Protein AF-A0A3M6CJM7-F1 (afdb_monomer)

Nearest PDB structures (foldseek):
  3u43-assembly2_B  TM=9.608E-01  e=1.172E-15  Escherichia coli
  3zfk-assembly2_B  TM=9.553E-01  e=2.277E-15  Escherichia coli BL21(DE3)
  2vln-assembly1_B  TM=9.651E-01  e=2.899E-15  Escherichia coli
  3fbd-assembly2_D  TM=9.676E-01  e=4.424E-15  Escherichia coli
  1fsj-assembly1_B  TM=9.576E-01  e=7.618E-15  Escherichia coli

Mean predicted aligned error: 10.93 Å

Structure (mmCIF, N/CA/C/O backbone):
data_AF-A0A3M6CJM7-F1
#
_entry.id   AF-A0A3M6CJM7-F1
#
loop_
_atom_site.group_PDB
_atom_site.id
_atom_site.type_symbol
_atom_site.label_atom_id
_atom_site.label_alt_id
_atom_site.label_comp_id
_atom_site.label_asym_id
_atom_site.label_entity_id
_atom_site.label_seq_id
_atom_site.pdbx_PDB_ins_code
_atom_site.Cartn_x
_atom_site.Cartn_y
_atom_site.Cartn_z
_atom_site.occupancy
_atom_site.B_iso_or_equiv
_atom_site.auth_seq_id
_atom_site.auth_comp_id
_atom_site.auth_asym_id
_atom_site.auth_atom_id
_atom_site.pdbx_PDB_model_num
ATOM 1 N N . MET A 1 1 ? 8.124 -0.402 -28.053 1.00 60.22 1 MET A N 1
ATOM 2 C CA . MET A 1 1 ? 7.160 -1.520 -28.210 1.00 60.22 1 MET A CA 1
ATOM 3 C C . MET A 1 1 ? 6.513 -1.792 -26.858 1.00 60.22 1 MET A C 1
ATOM 5 O O . MET A 1 1 ? 7.233 -1.834 -25.867 1.00 60.22 1 MET A O 1
ATOM 9 N N . LYS A 1 2 ? 5.182 -1.922 -26.791 1.00 80.62 2 LYS A N 1
ATOM 10 C CA . LYS A 1 2 ? 4.474 -2.370 -25.581 1.00 80.62 2 LYS A CA 1
ATOM 11 C C . LYS A 1 2 ? 3.756 -3.670 -25.921 1.00 80.62 2 LYS A C 1
ATOM 13 O O . LYS A 1 2 ? 2.975 -3.694 -26.864 1.00 80.62 2 LYS A O 1
ATOM 18 N N . GLY A 1 3 ? 4.058 -4.735 -25.192 1.00 89.56 3 GLY A N 1
ATOM 19 C CA . GLY A 1 3 ? 3.438 -6.041 -25.392 1.00 89.56 3 GLY A CA 1
ATOM 20 C C . GLY A 1 3 ? 3.456 -6.878 -24.121 1.00 89.56 3 GLY A C 1
ATOM 21 O O . GLY A 1 3 ? 3.890 -6.411 -23.063 1.00 89.56 3 GLY A O 1
ATOM 22 N N . THR A 1 4 ? 2.987 -8.114 -24.246 1.00 91.25 4 THR A N 1
ATOM 23 C CA . THR A 1 4 ? 3.126 -9.161 -23.229 1.00 91.25 4 THR A CA 1
ATOM 24 C C . THR A 1 4 ? 3.645 -10.430 -23.896 1.00 91.25 4 THR A C 1
ATOM 26 O O . THR A 1 4 ? 3.422 -10.620 -25.092 1.00 91.25 4 THR A O 1
ATOM 29 N N . LEU A 1 5 ? 4.371 -11.253 -23.144 1.00 91.81 5 LEU A N 1
ATOM 30 C CA . LEU A 1 5 ? 4.871 -12.553 -23.576 1.00 91.81 5 LEU A CA 1
ATOM 31 C C . LEU A 1 5 ? 4.478 -13.599 -22.536 1.00 91.81 5 LEU A C 1
ATOM 33 O O . LEU A 1 5 ? 4.706 -13.383 -21.346 1.00 91.81 5 LEU A O 1
ATOM 37 N N . ASP A 1 6 ? 3.914 -14.715 -22.987 1.00 91.88 6 ASP A N 1
ATOM 38 C CA . ASP A 1 6 ? 3.688 -15.873 -22.129 1.00 91.88 6 ASP A CA 1
ATOM 39 C C . ASP A 1 6 ? 5.018 -16.575 -21.844 1.00 91.88 6 ASP A C 1
ATOM 41 O O . ASP A 1 6 ? 5.751 -16.956 -22.762 1.00 91.88 6 ASP A O 1
ATOM 45 N N . VAL A 1 7 ? 5.335 -16.735 -20.563 1.00 90.88 7 VAL A N 1
ATOM 46 C CA . VAL A 1 7 ? 6.544 -17.411 -20.089 1.00 90.88 7 VAL A CA 1
ATOM 47 C C . VAL A 1 7 ? 6.164 -18.574 -19.176 1.00 90.88 7 VAL A C 1
ATOM 49 O O . VAL A 1 7 ? 5.183 -18.474 -18.446 1.00 90.88 7 VAL A O 1
ATOM 52 N N . PRO A 1 8 ? 6.932 -19.677 -19.177 1.00 89.75 8 PRO A N 1
ATOM 53 C CA . PRO A 1 8 ? 6.626 -20.845 -18.349 1.00 89.75 8 PRO A CA 1
ATOM 54 C C . PRO A 1 8 ? 7.034 -20.672 -16.878 1.00 89.75 8 PRO A C 1
ATOM 56 O O . PRO A 1 8 ? 6.674 -21.492 -16.038 1.00 89.75 8 PRO A O 1
ATOM 59 N N . HIS A 1 9 ? 7.853 -19.663 -16.572 1.00 88.75 9 HIS A N 1
ATOM 60 C CA . HIS A 1 9 ? 8.373 -19.393 -15.235 1.00 88.75 9 HIS A CA 1
ATOM 61 C C . HIS A 1 9 ? 8.577 -17.890 -15.039 1.00 88.75 9 HIS A C 1
ATOM 63 O O . HIS A 1 9 ? 8.906 -17.183 -15.995 1.00 88.75 9 HIS A O 1
ATOM 69 N N . ARG A 1 10 ? 8.414 -17.420 -13.800 1.00 89.06 10 ARG A N 1
ATOM 70 C CA . ARG A 1 10 ? 8.598 -16.016 -13.413 1.00 89.06 10 ARG A CA 1
ATOM 71 C C . ARG A 1 10 ? 9.378 -15.896 -12.110 1.00 89.06 10 ARG A C 1
ATOM 73 O O . ARG A 1 10 ? 9.376 -16.815 -11.287 1.00 89.06 10 ARG A O 1
ATOM 80 N N . LEU A 1 11 ? 10.044 -14.756 -11.925 1.00 85.81 11 LEU A N 1
ATOM 81 C CA . LEU A 1 11 ? 10.587 -14.391 -10.619 1.00 85.81 11 LEU A CA 1
ATOM 82 C C . LEU A 1 11 ? 9.458 -13.867 -9.732 1.00 85.81 11 LEU A C 1
ATOM 84 O O . LEU A 1 11 ? 8.699 -12.989 -10.136 1.00 85.81 11 LEU A O 1
ATOM 88 N N . THR A 1 12 ? 9.397 -14.356 -8.501 1.00 78.81 12 THR A N 1
ATOM 89 C CA . THR A 1 12 ? 8.463 -13.879 -7.478 1.00 78.81 12 THR A CA 1
ATOM 90 C C . THR A 1 12 ? 9.223 -13.454 -6.231 1.00 78.81 12 THR A C 1
ATOM 92 O O . THR A 1 12 ? 10.187 -14.110 -5.825 1.00 78.81 12 THR A O 1
ATOM 95 N N . SER A 1 13 ? 8.775 -12.372 -5.605 1.00 72.94 13 SER A N 1
ATOM 96 C CA . SER A 1 13 ? 9.269 -11.924 -4.303 1.00 72.94 13 SER A CA 1
ATOM 97 C C . SER A 1 13 ? 8.733 -12.831 -3.198 1.00 72.94 13 SER A C 1
ATOM 99 O O . SER A 1 13 ? 7.572 -13.228 -3.240 1.00 72.94 13 SER A O 1
ATOM 101 N N . ASP A 1 14 ? 9.554 -13.117 -2.195 1.00 65.38 14 ASP A N 1
ATOM 102 C CA . ASP A 1 14 ? 9.125 -13.747 -0.950 1.00 65.38 14 ASP A CA 1
ATOM 103 C C . ASP A 1 14 ? 9.715 -12.969 0.231 1.00 65.38 14 ASP A C 1
ATOM 105 O O . ASP A 1 14 ? 10.884 -12.576 0.212 1.00 65.38 14 ASP A O 1
ATOM 109 N N . GLU A 1 15 ? 8.891 -12.702 1.239 1.0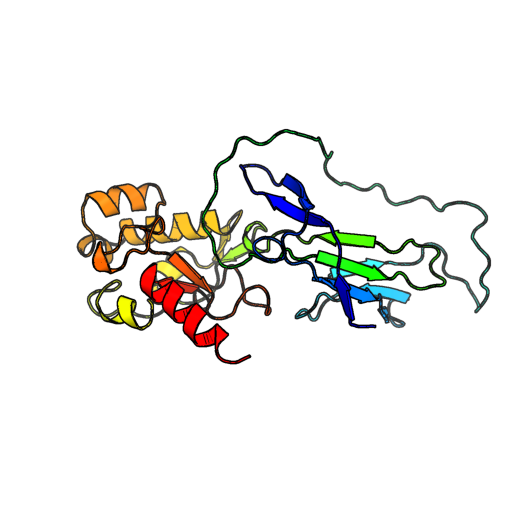0 54.97 15 GLU A N 1
ATOM 110 C CA . GLU A 1 15 ? 9.234 -11.857 2.385 1.00 54.97 15 GLU A CA 1
ATOM 111 C C . GLU A 1 15 ? 9.148 -12.641 3.694 1.00 54.97 15 GLU A C 1
ATOM 113 O O . GLU A 1 15 ? 8.560 -12.207 4.682 1.00 54.97 15 GLU A O 1
ATOM 118 N N . ALA A 1 16 ? 9.790 -13.806 3.726 1.00 44.75 16 ALA A N 1
ATOM 119 C CA . ALA A 1 16 ? 10.075 -14.526 4.961 1.00 44.75 16 ALA A CA 1
ATOM 120 C C . ALA A 1 16 ? 11.254 -13.862 5.706 1.00 44.75 16 ALA A C 1
ATOM 122 O O . ALA A 1 16 ? 12.387 -14.343 5.676 1.00 44.75 16 ALA A O 1
ATOM 123 N N . GLY A 1 17 ? 11.019 -12.693 6.318 1.00 42.53 17 GLY A N 1
ATOM 124 C CA . GLY A 1 17 ? 11.964 -11.990 7.211 1.00 42.53 17 GLY A CA 1
ATOM 125 C C . GLY A 1 17 ? 13.236 -11.408 6.562 1.00 42.53 17 GLY A C 1
ATOM 126 O O . GLY A 1 17 ? 13.871 -10.525 7.135 1.00 42.53 17 GLY A O 1
ATOM 127 N N . THR A 1 18 ? 13.578 -11.842 5.349 1.00 52.81 18 THR A N 1
ATOM 128 C CA . THR A 1 18 ? 14.636 -11.328 4.468 1.00 52.81 18 THR A CA 1
ATOM 129 C C . THR A 1 18 ? 14.083 -11.255 3.044 1.00 52.81 18 THR A C 1
ATOM 131 O O . THR A 1 18 ? 13.277 -12.097 2.658 1.00 52.81 18 THR A O 1
ATOM 134 N N . SER A 1 19 ? 14.459 -10.233 2.263 1.00 60.81 19 SER A N 1
ATOM 135 C CA . SER A 1 19 ? 14.012 -10.117 0.867 1.00 60.81 19 SER A CA 1
ATOM 136 C C . SER A 1 19 ? 14.576 -11.276 0.045 1.00 60.81 19 SER A C 1
ATOM 138 O O . SER A 1 19 ? 15.758 -11.266 -0.300 1.00 60.81 19 SER A O 1
ATOM 140 N N . ALA A 1 20 ? 13.737 -12.258 -0.274 1.00 65.25 20 ALA A N 1
ATOM 141 C CA . ALA A 1 20 ? 14.079 -13.384 -1.126 1.00 65.25 20 ALA A CA 1
ATOM 142 C C . ALA A 1 20 ? 13.397 -13.251 -2.489 1.00 65.25 20 ALA A C 1
ATOM 144 O O . ALA A 1 20 ? 12.359 -12.608 -2.651 1.00 65.25 20 ALA A O 1
ATOM 145 N N . THR A 1 21 ? 13.987 -13.877 -3.499 1.00 72.69 21 THR A N 1
ATOM 146 C CA . THR A 1 21 ? 13.377 -14.004 -4.821 1.00 72.69 21 THR A CA 1
ATOM 147 C C . THR A 1 21 ? 13.481 -15.451 -5.258 1.00 72.69 21 THR A C 1
ATOM 149 O O . THR A 1 21 ? 14.508 -16.096 -5.049 1.00 72.69 21 THR A O 1
ATOM 152 N N . ARG A 1 22 ? 12.406 -15.974 -5.843 1.00 74.94 22 ARG A N 1
ATOM 153 C CA . ARG A 1 22 ? 12.316 -17.363 -6.291 1.00 74.94 22 ARG A CA 1
ATOM 154 C C . ARG A 1 22 ? 11.966 -17.408 -7.768 1.00 74.94 22 ARG A C 1
ATOM 156 O O . ARG A 1 22 ? 11.212 -16.571 -8.246 1.00 74.94 22 ARG A O 1
ATOM 163 N N . TRP A 1 23 ? 12.497 -18.402 -8.469 1.00 81.75 23 TRP A N 1
ATOM 164 C CA . TRP A 1 23 ? 12.074 -18.745 -9.822 1.00 81.75 23 TRP A CA 1
ATOM 165 C C . TRP A 1 23 ? 10.988 -19.814 -9.731 1.00 81.75 23 TRP A C 1
ATOM 167 O O . TRP A 1 23 ? 11.248 -20.910 -9.232 1.00 81.75 23 TRP A O 1
ATOM 177 N N . VAL A 1 24 ? 9.768 -19.483 -10.146 1.00 82.88 24 VAL A N 1
ATOM 178 C CA . VAL A 1 24 ? 8.581 -20.325 -9.939 1.00 82.88 24 VAL A CA 1
ATOM 179 C C . VAL A 1 24 ? 7.906 -20.593 -11.278 1.00 82.88 24 VAL A C 1
ATOM 181 O O . VAL A 1 24 ? 7.843 -19.707 -12.130 1.00 82.88 24 VAL A O 1
ATOM 184 N N . ALA A 1 25 ? 7.414 -21.817 -11.476 1.00 82.75 25 ALA A N 1
ATOM 185 C CA . ALA A 1 25 ? 6.609 -22.160 -12.642 1.00 82.75 25 ALA A CA 1
ATOM 186 C C . ALA A 1 25 ? 5.291 -21.373 -12.630 1.00 82.75 25 ALA A C 1
ATOM 188 O O . ALA A 1 25 ? 4.641 -21.253 -11.592 1.00 82.75 25 ALA A O 1
ATOM 189 N N . THR A 1 26 ? 4.893 -20.852 -13.784 1.00 83.50 26 THR A N 1
ATOM 190 C CA . THR A 1 26 ? 3.602 -20.178 -13.932 1.00 83.50 26 THR A CA 1
ATOM 191 C C . THR A 1 26 ? 2.489 -21.218 -13.957 1.00 83.50 26 THR A C 1
ATOM 193 O O . THR A 1 26 ? 2.553 -22.161 -14.748 1.00 83.50 26 THR A O 1
ATOM 196 N N . ASP A 1 27 ? 1.462 -21.043 -13.132 1.00 77.69 27 ASP A N 1
ATOM 197 C CA . ASP A 1 27 ? 0.280 -21.914 -13.096 1.00 77.69 27 ASP A CA 1
ATOM 198 C C . ASP A 1 27 ? -0.961 -21.249 -13.717 1.00 77.69 27 ASP A C 1
ATOM 200 O O . ASP A 1 27 ? -2.000 -21.889 -13.858 1.00 77.69 27 ASP A O 1
ATOM 204 N N . GLY A 1 28 ? -0.852 -19.970 -14.099 1.00 73.31 28 GLY A N 1
ATOM 205 C CA . GLY A 1 28 ? -1.949 -19.183 -14.659 1.00 73.31 28 GLY A CA 1
ATOM 206 C C . GLY A 1 28 ? -3.036 -18.821 -13.644 1.00 73.31 28 GLY A C 1
ATOM 207 O O . GLY A 1 28 ? -4.031 -18.217 -14.035 1.00 73.31 28 GLY A O 1
ATOM 208 N N . VAL A 1 29 ? -2.853 -19.179 -12.368 1.00 68.06 29 VAL A N 1
ATOM 209 C CA . VAL A 1 29 ? -3.826 -18.964 -11.290 1.00 68.06 29 VAL A CA 1
ATOM 210 C C . VAL A 1 29 ? -3.208 -18.133 -10.170 1.00 68.06 29 VAL A C 1
ATOM 212 O O . VAL A 1 29 ? -3.708 -17.057 -9.875 1.00 68.06 29 VAL A O 1
ATOM 215 N N . LYS A 1 30 ? -2.122 -18.608 -9.554 1.00 68.31 30 LYS A N 1
ATOM 216 C CA . LYS A 1 30 ? -1.377 -17.885 -8.512 1.00 68.31 30 LYS A CA 1
ATOM 217 C C . LYS A 1 30 ? -0.237 -17.061 -9.084 1.00 68.31 30 LYS A C 1
ATOM 219 O O . LYS A 1 30 ? 0.109 -16.036 -8.521 1.00 68.31 30 LYS A O 1
ATOM 224 N N . VAL A 1 31 ? 0.379 -17.538 -10.162 1.00 76.31 31 VAL A N 1
ATOM 225 C CA . VAL A 1 31 ? 1.426 -16.821 -10.889 1.00 76.31 31 VAL A CA 1
ATOM 226 C C . VAL A 1 31 ? 1.008 -16.778 -12.350 1.00 76.31 31 VAL A C 1
ATOM 228 O O . VAL A 1 31 ? 1.021 -17.799 -13.047 1.00 76.31 31 VAL A O 1
ATOM 231 N N . GLY A 1 32 ? 0.620 -15.587 -12.811 1.00 82.31 32 GLY A N 1
ATOM 232 C CA . GLY A 1 32 ? 0.179 -15.371 -14.187 1.00 82.31 32 GLY A CA 1
ATOM 233 C C . GLY A 1 32 ? 1.252 -15.760 -15.208 1.00 82.31 32 GLY A C 1
ATOM 234 O O . GLY A 1 32 ? 2.446 -15.723 -14.915 1.00 82.31 32 GLY A O 1
ATOM 235 N N . THR A 1 33 ? 0.850 -16.108 -16.428 1.00 87.69 33 THR A N 1
ATOM 236 C CA . THR A 1 33 ? 1.792 -16.489 -17.499 1.00 87.69 33 THR A CA 1
ATOM 237 C C . THR A 1 33 ? 2.390 -15.288 -18.229 1.00 87.69 33 THR A C 1
ATOM 239 O O . THR A 1 33 ? 3.454 -15.399 -18.831 1.00 87.69 33 THR A O 1
ATOM 242 N N . LYS A 1 34 ? 1.723 -14.131 -18.185 1.00 89.25 34 LYS A N 1
ATOM 243 C CA . LYS A 1 34 ? 2.047 -12.971 -19.020 1.00 89.25 34 LYS A CA 1
ATOM 244 C C . LYS A 1 34 ? 3.035 -12.035 -18.340 1.00 89.25 34 LYS A C 1
ATOM 246 O O . LYS A 1 34 ? 2.719 -11.429 -17.325 1.00 89.25 34 LYS A O 1
ATOM 251 N N . VAL A 1 35 ? 4.181 -11.820 -18.980 1.00 90.62 35 VAL A N 1
ATOM 252 C CA . VAL A 1 35 ? 5.169 -10.810 -18.571 1.00 90.62 35 VAL A CA 1
ATOM 253 C C . VAL A 1 35 ? 5.142 -9.634 -19.532 1.00 90.62 35 VAL A C 1
ATOM 255 O O . VAL A 1 35 ? 5.072 -9.801 -20.752 1.00 90.62 35 VAL A O 1
ATOM 258 N N . ARG A 1 36 ? 5.210 -8.413 -18.997 1.00 92.56 36 ARG A N 1
ATOM 259 C CA . ARG A 1 36 ? 5.206 -7.183 -19.798 1.00 92.56 36 ARG A CA 1
ATOM 260 C C . ARG A 1 36 ? 6.522 -7.037 -20.555 1.00 92.56 36 ARG A C 1
ATOM 262 O O . ARG A 1 36 ? 7.592 -7.021 -19.962 1.00 92.56 36 ARG A O 1
ATOM 269 N N . VAL A 1 37 ? 6.440 -6.854 -21.870 1.00 92.31 37 VAL A N 1
ATOM 270 C CA . VAL A 1 37 ? 7.602 -6.568 -22.722 1.00 92.31 37 VAL A CA 1
ATOM 271 C C . VAL A 1 37 ? 7.663 -5.070 -22.992 1.00 92.31 37 VAL A C 1
ATOM 273 O O . VAL A 1 37 ? 6.690 -4.479 -23.483 1.00 92.31 37 VAL A O 1
ATOM 276 N N . ARG A 1 38 ? 8.785 -4.436 -22.651 1.00 92.12 38 ARG A N 1
ATOM 277 C CA . ARG A 1 38 ? 9.018 -2.995 -22.830 1.00 92.12 38 ARG A CA 1
ATOM 278 C C . ARG A 1 38 ? 10.382 -2.754 -23.467 1.00 92.12 38 ARG A C 1
ATOM 280 O O . ARG A 1 38 ? 11.249 -3.616 -23.444 1.00 92.12 38 ARG A O 1
ATOM 287 N N . THR A 1 39 ? 10.558 -1.584 -24.063 1.00 89.25 39 THR A N 1
ATOM 288 C CA . THR A 1 39 ? 11.812 -1.149 -24.695 1.00 89.25 39 THR A CA 1
ATOM 289 C C . THR A 1 39 ? 12.336 0.082 -23.976 1.00 89.25 39 THR A C 1
ATOM 291 O O . THR A 1 39 ? 11.536 0.921 -23.555 1.00 89.25 39 THR A O 1
ATOM 294 N N . PHE A 1 40 ? 13.654 0.239 -23.914 1.00 86.00 40 PHE A N 1
ATOM 295 C CA . PHE A 1 40 ? 14.240 1.532 -23.573 1.00 86.00 40 PHE A CA 1
ATOM 296 C C . PHE A 1 40 ? 13.857 2.605 -24.604 1.00 86.00 40 PHE A C 1
ATOM 298 O O . PHE A 1 40 ? 13.685 2.310 -25.789 1.00 86.00 40 PHE A O 1
ATOM 305 N N . THR A 1 41 ? 13.742 3.851 -24.150 1.00 85.38 41 THR A N 1
ATOM 306 C CA . THR A 1 41 ? 13.520 5.030 -24.997 1.00 85.38 41 THR A CA 1
ATOM 307 C C . THR A 1 41 ? 14.749 5.923 -24.936 1.00 85.38 41 THR A C 1
ATOM 309 O O . THR A 1 41 ? 15.262 6.188 -23.854 1.00 85.38 41 THR A O 1
ATOM 312 N N . TYR A 1 42 ? 15.244 6.374 -26.086 1.00 83.44 42 TYR A N 1
ATOM 313 C CA . TYR A 1 42 ? 16.396 7.269 -26.125 1.00 83.44 42 TYR A CA 1
ATOM 314 C C . TYR A 1 42 ? 15.998 8.693 -25.714 1.00 83.44 42 TYR A C 1
ATOM 316 O O . TYR A 1 42 ? 15.082 9.281 -26.290 1.00 83.44 42 TYR A O 1
ATOM 324 N N . ASN A 1 43 ? 16.710 9.247 -24.737 1.00 82.75 43 ASN A N 1
ATOM 325 C CA . ASN A 1 43 ? 16.620 10.631 -24.304 1.00 82.75 43 ASN A CA 1
ATOM 326 C C . ASN A 1 43 ? 17.814 11.418 -24.867 1.00 82.75 43 ASN A C 1
ATOM 328 O O . ASN A 1 43 ? 18.936 11.345 -24.362 1.00 82.75 43 ASN A O 1
ATOM 332 N N . ALA A 1 44 ? 17.551 12.208 -25.910 1.00 80.50 44 ALA A N 1
ATOM 333 C CA . ALA A 1 44 ? 18.567 13.002 -26.598 1.00 80.50 44 ALA A CA 1
ATOM 334 C C . ALA A 1 44 ? 19.125 14.164 -25.755 1.00 80.50 44 ALA A C 1
ATOM 336 O O . ALA A 1 44 ? 20.243 14.608 -26.002 1.00 80.50 44 ALA A O 1
ATOM 337 N N . GLN A 1 45 ? 18.384 14.657 -24.754 1.00 83.00 45 GLN A N 1
ATOM 338 C CA . GLN A 1 45 ? 18.867 15.738 -23.883 1.00 83.00 45 GLN A CA 1
ATOM 339 C C . GLN A 1 45 ? 19.994 15.243 -22.973 1.00 83.00 45 GLN A C 1
ATOM 341 O O . GLN A 1 45 ? 20.987 15.936 -22.765 1.00 83.00 45 GLN A O 1
ATOM 346 N N . ASN A 1 46 ? 19.851 14.011 -22.482 1.00 80.50 46 ASN A N 1
ATOM 347 C CA . ASN A 1 46 ? 20.779 13.400 -21.535 1.00 80.50 46 ASN A CA 1
ATOM 348 C C . ASN A 1 46 ? 21.762 12.423 -22.198 1.00 80.50 46 ASN A C 1
ATOM 350 O O . ASN A 1 46 ? 22.690 11.950 -21.542 1.00 80.50 46 ASN A O 1
ATOM 354 N N . ASN A 1 47 ? 21.586 12.133 -23.493 1.00 77.75 47 ASN A N 1
ATOM 355 C CA . ASN A 1 47 ? 22.292 11.071 -24.214 1.00 77.75 47 ASN A CA 1
ATOM 356 C C . ASN A 1 47 ? 22.215 9.717 -23.486 1.00 77.75 47 ASN A C 1
ATOM 358 O O . ASN A 1 47 ? 23.204 8.989 -23.388 1.00 77.75 47 ASN A O 1
ATOM 362 N N . SER A 1 48 ? 21.036 9.399 -22.956 1.00 82.06 48 SER A N 1
ATOM 363 C CA . SER A 1 48 ? 20.759 8.192 -22.178 1.00 82.06 48 SER A CA 1
ATOM 364 C C . SER A 1 48 ? 19.625 7.393 -22.807 1.00 82.06 48 SER A C 1
ATOM 366 O O . SER A 1 48 ? 18.840 7.894 -23.608 1.00 82.06 48 SER A O 1
ATOM 368 N N . TYR A 1 49 ? 19.529 6.128 -22.431 1.00 83.94 49 TYR A N 1
ATOM 369 C CA . TYR A 1 49 ? 18.368 5.296 -22.685 1.00 83.94 49 TYR A CA 1
ATOM 370 C C . TYR A 1 49 ? 17.622 5.095 -21.377 1.00 83.94 49 TYR A C 1
ATOM 372 O O . TYR A 1 49 ? 18.200 4.698 -20.368 1.00 83.94 49 TYR A O 1
ATOM 380 N N . GLU A 1 50 ? 16.329 5.367 -21.396 1.00 87.62 50 GLU A N 1
ATOM 381 C CA . GLU A 1 50 ? 15.495 5.420 -20.207 1.00 87.62 50 GLU A CA 1
ATOM 382 C C . GLU A 1 50 ? 14.365 4.403 -20.326 1.00 87.62 50 GLU A C 1
ATOM 384 O O . GLU A 1 50 ? 13.692 4.292 -21.356 1.00 87.62 50 GLU A O 1
ATOM 389 N N . PHE A 1 51 ? 14.161 3.637 -19.262 1.00 89.69 51 PHE A N 1
ATOM 390 C CA . PHE A 1 51 ? 12.966 2.833 -19.083 1.00 89.69 51 PHE A CA 1
ATOM 391 C C . PHE A 1 51 ? 12.118 3.472 -17.990 1.00 89.69 51 PHE A C 1
ATOM 393 O O . PHE A 1 51 ? 12.534 3.564 -16.835 1.00 89.69 51 PHE A O 1
ATOM 400 N N . ILE A 1 52 ? 10.922 3.908 -18.375 1.00 87.88 52 ILE A N 1
ATOM 401 C CA . ILE A 1 52 ? 9.899 4.409 -17.463 1.00 87.88 52 ILE A CA 1
ATOM 402 C C . ILE A 1 52 ? 8.932 3.257 -17.210 1.00 87.88 52 ILE A C 1
ATOM 404 O O . ILE A 1 52 ? 8.352 2.703 -18.151 1.00 87.88 52 ILE A O 1
ATOM 408 N N . ARG A 1 53 ? 8.797 2.885 -15.939 1.00 87.25 53 ARG A N 1
ATOM 409 C CA . ARG A 1 53 ? 7.878 1.841 -15.496 1.00 87.25 53 ARG A CA 1
ATOM 410 C C . ARG A 1 53 ? 6.435 2.272 -15.762 1.00 87.25 53 ARG A C 1
ATOM 412 O O . ARG A 1 53 ? 6.115 3.459 -15.713 1.00 87.25 53 ARG A O 1
ATOM 419 N N . ASP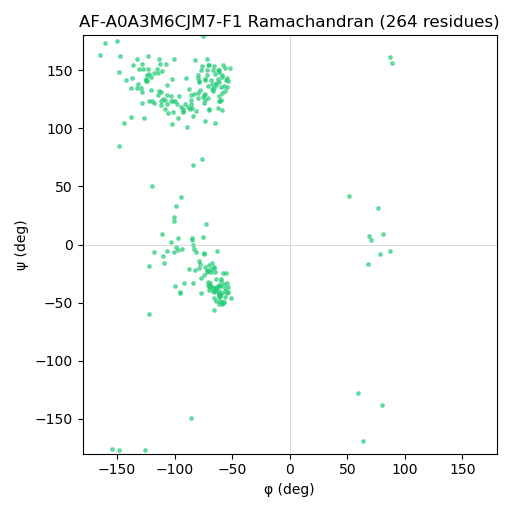 A 1 54 ? 5.557 1.320 -16.076 1.00 82.12 54 ASP A N 1
ATOM 420 C CA . ASP A 1 54 ? 4.162 1.650 -16.379 1.00 82.12 54 ASP A CA 1
ATOM 421 C C . ASP A 1 54 ? 3.511 2.377 -15.183 1.00 82.12 54 ASP A C 1
ATOM 423 O O . ASP A 1 54 ? 3.607 1.921 -14.047 1.00 82.12 54 ASP A O 1
ATOM 427 N N . GLY A 1 55 ? 2.859 3.515 -15.446 1.00 75.62 55 GLY A N 1
ATOM 428 C CA . GLY A 1 55 ? 2.227 4.348 -14.414 1.00 75.62 55 GLY A CA 1
ATOM 429 C C . GLY A 1 55 ? 3.149 5.378 -13.750 1.00 75.62 55 GLY A C 1
ATOM 430 O O . GLY A 1 55 ? 2.660 6.208 -12.985 1.00 75.62 55 GLY A O 1
ATOM 431 N N . GLU A 1 56 ? 4.446 5.377 -14.061 1.00 80.38 56 GLU A N 1
ATOM 432 C CA . GLU A 1 56 ? 5.408 6.363 -13.562 1.00 80.38 56 GLU A CA 1
ATOM 433 C C . GLU A 1 56 ? 5.710 7.448 -14.612 1.00 80.38 56 GLU A C 1
ATOM 435 O O . GLU A 1 56 ? 5.471 7.280 -15.809 1.00 80.38 56 GLU A O 1
ATOM 440 N N . SER A 1 57 ? 6.223 8.592 -14.152 1.00 78.25 57 SER A N 1
ATOM 441 C CA . SER A 1 57 ? 6.642 9.721 -14.999 1.00 78.25 57 SER A CA 1
ATOM 442 C C . SER A 1 57 ? 8.158 9.925 -15.030 1.00 78.25 57 SER A C 1
ATOM 444 O O . SER A 1 57 ? 8.655 10.704 -15.841 1.00 78.25 57 SER A O 1
ATOM 446 N N . THR A 1 58 ? 8.897 9.226 -14.167 1.00 81.88 58 THR A N 1
ATOM 447 C CA . THR A 1 58 ? 10.356 9.303 -14.058 1.00 81.88 58 THR A CA 1
ATOM 448 C C . TH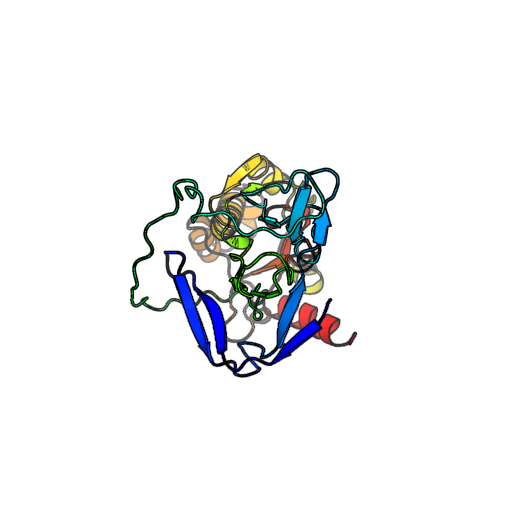R A 1 58 ? 11.003 7.975 -14.458 1.00 81.88 58 THR A C 1
ATOM 450 O O . THR A 1 58 ? 10.411 6.924 -14.209 1.00 81.88 58 THR A O 1
ATOM 453 N N . PRO A 1 59 ? 12.213 7.980 -15.047 1.00 84.00 59 PRO A N 1
ATOM 454 C CA . PRO A 1 59 ? 12.912 6.746 -15.401 1.00 84.00 59 PRO A CA 1
ATOM 455 C C . PRO A 1 59 ? 13.219 5.875 -14.177 1.00 84.00 59 PRO A C 1
ATOM 457 O O . PRO A 1 59 ? 13.842 6.334 -13.223 1.00 84.00 59 PRO A O 1
ATOM 460 N N . ALA A 1 60 ? 12.828 4.602 -14.239 1.00 83.38 60 ALA A N 1
ATOM 461 C CA . ALA A 1 60 ? 13.160 3.589 -13.239 1.00 83.38 60 ALA A CA 1
ATOM 462 C C . ALA A 1 60 ? 14.544 2.973 -13.497 1.00 83.38 60 ALA A C 1
ATOM 464 O O . ALA A 1 60 ? 15.254 2.604 -12.564 1.00 83.38 60 ALA A O 1
ATOM 465 N N . LEU A 1 61 ? 14.934 2.861 -14.772 1.00 85.69 61 LEU A N 1
ATOM 466 C CA . LEU A 1 61 ? 16.282 2.479 -15.181 1.00 85.69 61 LEU A CA 1
ATOM 467 C C . LEU A 1 61 ? 16.810 3.492 -16.193 1.00 85.69 61 LEU A C 1
ATOM 469 O O . LEU A 1 61 ? 16.119 3.851 -17.148 1.00 85.69 61 LEU A O 1
ATOM 473 N N . ILE A 1 62 ? 18.058 3.906 -15.992 1.00 84.00 62 ILE A N 1
ATOM 474 C CA . ILE A 1 62 ? 18.79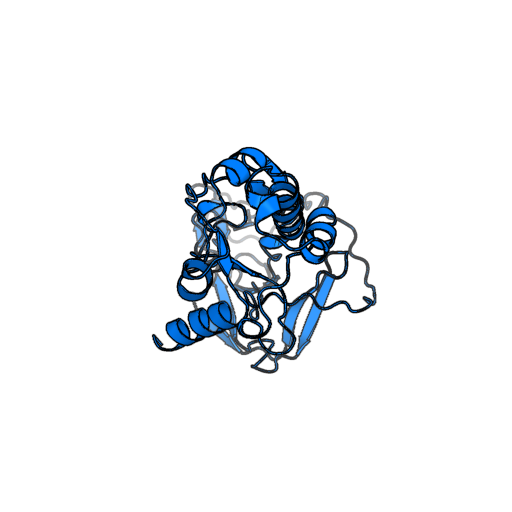8 4.776 -16.902 1.00 84.00 62 ILE A CA 1
ATOM 475 C C . ILE A 1 62 ? 20.061 4.035 -17.309 1.00 84.00 62 ILE A C 1
ATOM 477 O O . ILE A 1 62 ? 20.859 3.637 -16.461 1.00 84.00 62 ILE A O 1
ATOM 481 N N . TRP A 1 63 ? 20.245 3.866 -18.611 1.00 79.62 63 TRP A N 1
ATOM 482 C CA . TRP A 1 63 ? 21.487 3.379 -19.181 1.00 79.62 63 TRP A CA 1
ATOM 483 C C . TRP A 1 63 ? 22.186 4.501 -19.941 1.00 79.62 63 TRP A C 1
ATOM 485 O O . TRP A 1 63 ? 21.615 5.106 -20.850 1.00 79.62 63 TRP A O 1
ATOM 495 N N . THR A 1 64 ? 23.441 4.755 -19.585 1.00 77.44 64 THR A N 1
ATOM 496 C CA . THR A 1 64 ? 24.289 5.735 -20.265 1.00 77.44 64 THR A CA 1
ATOM 497 C C . THR A 1 64 ? 25.404 4.987 -20.994 1.00 77.44 64 THR A C 1
ATOM 499 O O . THR A 1 64 ? 26.189 4.303 -20.331 1.00 77.44 64 THR A O 1
ATOM 502 N N . PRO A 1 65 ? 25.509 5.106 -22.331 1.00 67.75 65 PRO A N 1
ATOM 503 C CA . PRO A 1 65 ? 26.613 4.520 -23.079 1.00 67.75 65 PRO A CA 1
ATOM 504 C C . PRO A 1 65 ? 27.962 5.011 -22.546 1.00 67.75 65 PRO A C 1
ATOM 506 O O . PRO A 1 65 ? 28.170 6.211 -22.353 1.00 67.75 65 PRO A O 1
ATOM 509 N N . ILE A 1 66 ? 28.890 4.080 -22.320 1.00 59.16 66 ILE A N 1
ATOM 510 C CA . ILE A 1 66 ? 30.200 4.396 -21.735 1.00 59.16 66 ILE A CA 1
ATOM 511 C C . ILE A 1 66 ? 31.143 5.029 -22.775 1.00 59.16 66 ILE A C 1
ATOM 513 O O . ILE A 1 66 ? 31.978 5.864 -22.433 1.00 59.16 66 ILE A O 1
ATOM 517 N N . ALA A 1 67 ? 30.973 4.689 -24.055 1.00 57.88 67 ALA A N 1
ATOM 518 C CA . ALA A 1 67 ? 31.590 5.392 -25.173 1.00 57.88 67 ALA A CA 1
ATOM 519 C C . ALA A 1 67 ? 30.536 6.276 -25.853 1.00 57.88 67 ALA A C 1
ATOM 521 O O . ALA A 1 67 ? 29.491 5.785 -26.280 1.00 57.88 67 ALA A O 1
ATOM 522 N N . ARG A 1 68 ? 30.813 7.581 -25.944 1.00 55.94 68 ARG A N 1
ATOM 523 C CA . ARG A 1 68 ? 30.019 8.534 -26.726 1.00 55.94 68 ARG A CA 1
ATOM 524 C C . ARG A 1 68 ? 30.724 8.708 -28.070 1.00 55.94 68 ARG A C 1
ATOM 526 O O . ARG A 1 68 ? 31.821 9.269 -28.066 1.00 55.94 68 ARG A O 1
ATOM 533 N N . PRO A 1 69 ? 30.183 8.203 -29.187 1.00 48.56 69 PRO A N 1
ATOM 534 C CA . PRO A 1 69 ? 30.809 8.460 -30.472 1.00 48.56 69 PRO A CA 1
ATOM 535 C C . PRO A 1 69 ? 30.751 9.972 -30.759 1.00 48.56 69 PRO A C 1
ATOM 537 O O . PRO A 1 69 ? 29.787 10.652 -30.406 1.00 48.56 69 PRO A O 1
ATOM 540 N N . VAL A 1 70 ? 31.847 10.517 -31.293 1.00 47.16 70 VAL A N 1
ATOM 541 C CA . VAL A 1 70 ? 32.032 11.966 -31.547 1.00 47.16 70 VAL A CA 1
ATOM 542 C C . VAL A 1 70 ? 31.346 12.396 -32.858 1.00 47.16 70 VAL A C 1
ATOM 544 O O . VAL A 1 70 ? 31.272 13.576 -33.190 1.00 47.16 70 VAL A O 1
ATOM 547 N N . ASP A 1 71 ? 30.838 11.411 -33.590 1.00 50.28 71 ASP A N 1
ATOM 548 C CA . ASP A 1 71 ? 30.158 11.426 -34.876 1.00 50.28 71 ASP A CA 1
ATOM 549 C C . ASP A 1 71 ? 29.131 10.270 -34.911 1.00 50.28 71 ASP A C 1
ATOM 551 O O . ASP A 1 71 ? 28.965 9.537 -33.937 1.00 50.28 71 ASP A O 1
ATOM 555 N N . SER A 1 72 ? 28.432 10.063 -36.029 1.00 44.34 72 SER A N 1
ATOM 556 C CA . SER A 1 72 ? 27.517 8.920 -36.198 1.00 44.34 72 SER A CA 1
ATOM 557 C C . SER A 1 72 ? 28.240 7.568 -36.391 1.00 44.34 72 SER A C 1
ATOM 559 O O . SER A 1 72 ? 27.624 6.628 -36.896 1.00 44.34 72 SER A O 1
ATOM 561 N N . SER A 1 73 ? 29.534 7.451 -36.054 1.00 39.72 73 SER A N 1
ATOM 562 C CA . SER A 1 73 ? 30.295 6.207 -36.233 1.00 39.72 73 SER A CA 1
ATOM 563 C C . SER A 1 73 ? 30.002 5.179 -35.138 1.00 39.72 73 SER A C 1
ATOM 565 O O . SER A 1 73 ? 29.943 5.481 -33.949 1.00 39.72 73 SER A O 1
ATOM 567 N N . THR A 1 74 ? 29.897 3.915 -35.549 1.00 47.16 74 THR A N 1
ATOM 568 C CA . THR A 1 74 ? 29.591 2.743 -34.712 1.00 47.16 74 THR A CA 1
ATOM 569 C C . THR A 1 74 ? 30.841 1.948 -34.310 1.00 47.16 74 THR A C 1
ATOM 571 O O . THR A 1 74 ? 30.796 0.720 -34.220 1.00 47.16 74 THR A O 1
ATOM 574 N N . SER A 1 75 ? 31.996 2.592 -34.114 1.00 49.06 75 SER A N 1
ATOM 575 C CA . SER A 1 75 ? 33.211 1.859 -33.733 1.00 49.06 75 SER A CA 1
ATOM 576 C C . SER A 1 75 ? 33.093 1.336 -32.299 1.00 49.06 75 SER A C 1
ATOM 578 O O . SER A 1 75 ? 33.014 2.127 -31.356 1.00 49.06 75 SER A O 1
ATOM 580 N N . SER A 1 76 ? 33.108 0.013 -32.119 1.00 47.12 76 SER A N 1
ATOM 581 C CA . SER A 1 76 ? 33.190 -0.598 -30.790 1.00 47.12 76 SER A CA 1
ATOM 582 C C . SER A 1 76 ? 34.485 -0.155 -30.087 1.00 47.12 76 SER A C 1
ATOM 584 O O . SER A 1 76 ? 35.541 -0.147 -30.726 1.00 47.12 76 SER A O 1
ATOM 586 N N . PRO A 1 77 ? 34.445 0.225 -28.796 1.00 49.06 77 PRO A N 1
ATOM 587 C CA . PRO A 1 77 ? 35.649 0.605 -28.065 1.00 49.06 77 PRO A CA 1
ATOM 588 C C . PRO A 1 77 ? 36.665 -0.549 -28.050 1.00 49.06 77 PRO A C 1
ATOM 590 O O . PRO A 1 77 ? 36.289 -1.715 -27.955 1.00 49.06 77 PRO A O 1
ATOM 593 N N . ALA A 1 78 ? 37.960 -0.219 -28.120 1.00 52.56 78 ALA A N 1
ATOM 594 C CA . ALA A 1 78 ? 39.067 -1.185 -28.205 1.00 52.56 78 ALA A CA 1
ATOM 595 C C . ALA A 1 78 ? 39.216 -2.104 -26.970 1.00 52.56 78 ALA A C 1
ATOM 597 O O . ALA A 1 78 ? 40.037 -3.018 -26.971 1.00 52.56 78 ALA A O 1
ATOM 598 N N . GLY A 1 79 ? 38.426 -1.876 -25.921 1.00 49.31 79 GLY A N 1
ATOM 599 C CA . GLY A 1 79 ? 38.329 -2.731 -24.747 1.00 49.31 79 GLY A CA 1
ATOM 600 C C . GLY A 1 79 ? 37.088 -2.395 -23.914 1.00 49.31 79 GLY A C 1
ATOM 601 O O . GLY A 1 79 ? 36.509 -1.317 -24.093 1.00 49.31 79 GLY A O 1
ATOM 602 N N . PRO A 1 80 ? 36.668 -3.295 -23.004 1.00 49.09 80 PRO A N 1
ATOM 603 C CA . PRO A 1 80 ? 35.591 -3.015 -22.069 1.00 49.09 80 PRO A CA 1
ATOM 604 C C . PRO A 1 80 ? 36.005 -1.814 -21.214 1.00 49.09 80 PRO A C 1
ATOM 606 O O . PRO A 1 80 ? 37.073 -1.845 -20.597 1.00 49.09 80 PRO A O 1
ATOM 609 N N . PRO A 1 81 ? 35.216 -0.737 -21.184 1.00 55.97 81 PRO A N 1
ATOM 610 C CA . PRO A 1 81 ? 35.523 0.380 -20.313 1.00 55.97 81 PRO A CA 1
ATOM 611 C C . PRO A 1 81 ? 35.398 -0.048 -18.846 1.00 55.97 81 PRO A C 1
ATOM 613 O O . PRO A 1 81 ? 34.651 -0.972 -18.519 1.00 55.97 81 PRO A O 1
ATOM 616 N N . ALA A 1 82 ? 36.132 0.624 -17.957 1.00 57.94 82 ALA A N 1
ATOM 617 C CA . ALA A 1 82 ? 36.052 0.350 -16.528 1.00 57.94 82 ALA A CA 1
ATOM 618 C C . ALA A 1 82 ? 34.611 0.570 -16.040 1.00 57.94 82 ALA A C 1
ATOM 620 O O . ALA A 1 82 ? 34.091 1.686 -16.102 1.00 57.94 82 ALA A O 1
ATOM 621 N N . LEU A 1 83 ? 33.963 -0.505 -15.585 1.00 53.59 83 LEU A N 1
ATOM 622 C CA . LEU A 1 83 ? 32.648 -0.414 -14.965 1.00 53.59 83 LEU A CA 1
ATOM 623 C C . LEU A 1 83 ? 32.784 0.314 -13.618 1.00 53.59 83 LEU A C 1
ATOM 625 O O . LEU A 1 83 ? 33.764 0.082 -12.901 1.00 53.59 83 LEU A O 1
ATOM 629 N N . PRO A 1 84 ? 31.825 1.177 -13.244 1.00 57.81 84 PRO A N 1
ATOM 630 C CA . PRO A 1 84 ? 31.738 1.672 -11.877 1.00 57.81 84 PRO A CA 1
ATOM 631 C C . PRO A 1 84 ? 31.682 0.486 -10.906 1.00 57.81 84 PRO A C 1
ATOM 633 O O . PRO A 1 84 ? 31.058 -0.531 -11.210 1.00 57.81 84 PRO A O 1
ATOM 636 N N . VAL A 1 85 ? 32.320 0.611 -9.740 1.00 65.75 85 VAL A N 1
ATOM 637 C CA . VAL A 1 85 ? 32.185 -0.390 -8.675 1.00 65.75 85 VAL A CA 1
ATOM 638 C C . VAL A 1 85 ? 30.721 -0.418 -8.246 1.00 65.75 85 VAL A C 1
ATOM 640 O O . VAL A 1 85 ? 30.210 0.598 -7.775 1.00 65.75 85 VAL A O 1
ATOM 643 N N . ASP A 1 86 ? 30.053 -1.556 -8.426 1.00 55.09 86 ASP A N 1
ATOM 644 C CA . ASP A 1 86 ? 28.700 -1.770 -7.918 1.00 55.09 86 ASP A CA 1
ATOM 645 C C . ASP A 1 86 ? 28.761 -1.880 -6.383 1.00 55.09 86 ASP A C 1
ATOM 647 O O . ASP A 1 86 ? 29.391 -2.809 -5.871 1.00 55.09 86 ASP A O 1
ATOM 651 N N . PRO A 1 87 ? 28.153 -0.951 -5.620 1.00 51.97 87 PRO A N 1
ATOM 652 C CA . PRO A 1 87 ? 28.101 -1.041 -4.163 1.00 51.97 87 PRO A CA 1
ATOM 653 C C . PRO A 1 87 ? 27.078 -2.081 -3.666 1.00 51.97 87 PRO A C 1
ATOM 655 O O . PRO A 1 87 ? 26.798 -2.121 -2.468 1.00 51.97 87 PRO A O 1
ATOM 658 N N . GLY A 1 88 ? 26.468 -2.864 -4.564 1.00 56.69 88 GLY A N 1
ATOM 659 C CA . GLY A 1 88 ? 25.418 -3.830 -4.272 1.00 56.69 88 GLY A CA 1
ATOM 660 C C . GLY A 1 88 ? 25.744 -4.821 -3.149 1.00 56.69 88 GLY A C 1
ATOM 661 O O . GLY A 1 88 ? 26.892 -5.174 -2.878 1.00 56.69 88 GLY A O 1
ATOM 662 N N . ASN A 1 89 ? 24.690 -5.294 -2.483 1.00 61.22 89 ASN A N 1
ATOM 663 C CA . ASN A 1 89 ? 24.805 -6.296 -1.427 1.00 61.22 89 ASN A CA 1
ATOM 664 C C . ASN A 1 89 ? 25.147 -7.673 -2.013 1.00 61.22 89 ASN A C 1
ATOM 666 O O . ASN A 1 89 ? 24.641 -8.055 -3.068 1.00 61.22 89 ASN A O 1
ATOM 670 N N . VAL A 1 90 ? 25.937 -8.455 -1.275 1.00 63.84 90 VAL A N 1
ATOM 671 C CA . VAL A 1 90 ? 26.206 -9.858 -1.610 1.00 63.84 90 VAL A CA 1
ATOM 672 C C . VAL A 1 90 ? 24.891 -10.643 -1.599 1.00 63.84 90 VAL A C 1
ATOM 674 O O . VAL A 1 90 ? 24.183 -10.663 -0.593 1.00 63.84 90 VAL A O 1
ATOM 677 N N . VAL A 1 91 ? 24.570 -11.294 -2.717 1.00 57.56 91 VAL A N 1
ATOM 678 C CA . VAL A 1 91 ? 23.418 -12.196 -2.831 1.00 57.56 91 VAL A CA 1
ATOM 679 C C . VAL A 1 91 ? 23.859 -13.598 -2.422 1.00 57.56 91 VAL A C 1
ATOM 681 O O . VAL A 1 91 ? 24.727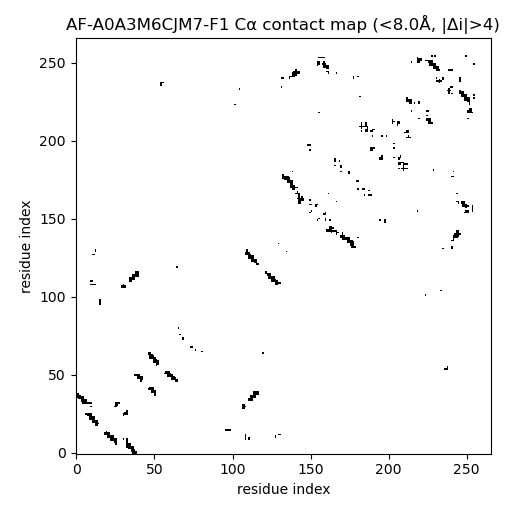 -14.187 -3.065 1.00 57.56 91 VAL A O 1
ATOM 684 N N . THR A 1 92 ? 23.258 -14.146 -1.369 1.00 63.91 92 THR A N 1
ATOM 685 C CA . THR A 1 92 ? 23.495 -15.522 -0.917 1.00 63.91 92 THR A CA 1
ATOM 686 C C . THR A 1 92 ? 22.234 -16.371 -1.084 1.00 63.91 92 THR A C 1
ATOM 688 O O . THR A 1 92 ? 21.164 -15.978 -0.617 1.00 63.91 92 THR A O 1
ATOM 691 N N . PRO A 1 93 ? 22.326 -17.545 -1.735 1.00 63.62 93 PRO A N 1
ATOM 692 C CA . PRO A 1 93 ? 21.204 -18.471 -1.811 1.00 63.62 93 PRO A CA 1
ATOM 693 C C . PRO A 1 93 ? 20.906 -19.048 -0.421 1.00 63.62 93 PRO A C 1
ATOM 695 O O . PRO A 1 93 ? 21.822 -19.414 0.315 1.00 63.62 93 PRO A O 1
ATOM 698 N N . PHE A 1 94 ? 19.626 -19.163 -0.071 1.00 63.28 94 PHE A N 1
ATOM 699 C CA . PHE A 1 94 ? 19.174 -19.820 1.155 1.00 63.28 94 PHE A CA 1
ATOM 700 C C . PHE A 1 94 ? 17.819 -20.508 0.934 1.00 63.28 94 PHE A C 1
ATOM 702 O O . PHE A 1 94 ? 17.119 -20.216 -0.035 1.00 63.28 94 PHE A O 1
ATOM 709 N N . VAL A 1 95 ? 17.458 -21.438 1.821 1.00 53.56 95 VAL A N 1
ATOM 710 C CA . VAL A 1 95 ? 16.158 -22.128 1.814 1.00 53.56 95 VAL A CA 1
ATOM 711 C C . VAL A 1 95 ? 15.274 -21.479 2.888 1.00 53.56 95 VAL A C 1
ATOM 713 O O . VAL A 1 95 ? 15.635 -21.573 4.060 1.00 53.56 95 VAL A O 1
ATOM 716 N N . PRO A 1 96 ? 14.164 -20.801 2.541 1.00 47.50 96 PRO A N 1
ATOM 717 C CA . PRO A 1 96 ? 13.339 -20.115 3.537 1.00 47.50 96 PRO A CA 1
ATOM 718 C C . PRO A 1 96 ? 12.411 -21.083 4.285 1.00 47.50 96 PRO A C 1
ATOM 720 O O . PRO A 1 96 ? 11.846 -21.996 3.678 1.00 47.50 96 PRO A O 1
ATOM 723 N N . GLU A 1 97 ? 12.199 -20.836 5.578 1.00 42.03 97 GLU A N 1
ATOM 724 C CA . GLU A 1 97 ? 11.131 -21.456 6.373 1.00 42.03 97 GLU A CA 1
ATOM 725 C C . GLU A 1 97 ? 9.823 -20.671 6.144 1.00 42.03 97 GLU A C 1
ATOM 727 O O . GLU A 1 97 ? 9.822 -19.439 6.149 1.00 42.03 97 GLU A O 1
ATOM 732 N N . LEU A 1 98 ? 8.729 -21.373 5.822 1.00 32.22 98 LEU A N 1
ATOM 733 C CA . LEU A 1 98 ? 7.475 -20.766 5.359 1.00 32.22 98 LEU A CA 1
ATOM 734 C C . LEU A 1 98 ? 6.698 -20.094 6.500 1.00 32.22 98 LEU A C 1
ATOM 736 O O . LEU A 1 98 ? 6.183 -20.791 7.367 1.00 32.22 98 LEU A O 1
ATOM 740 N N . GLU A 1 99 ? 6.424 -18.794 6.373 1.00 31.00 99 GLU A N 1
ATOM 741 C CA . GLU A 1 99 ? 5.171 -18.217 6.874 1.00 31.00 99 GLU A CA 1
ATOM 742 C C . GLU A 1 99 ? 4.488 -17.405 5.770 1.00 31.00 99 GLU A C 1
ATOM 744 O O . GLU A 1 99 ? 5.055 -16.472 5.205 1.00 31.00 99 GLU A O 1
ATOM 749 N N . ALA A 1 100 ? 3.254 -17.787 5.437 1.00 34.81 100 ALA A N 1
ATOM 750 C CA . ALA A 1 100 ? 2.441 -17.095 4.449 1.00 34.81 100 ALA A CA 1
ATOM 751 C C . ALA A 1 100 ? 1.679 -15.945 5.119 1.00 34.81 100 ALA A C 1
ATOM 753 O O . ALA A 1 100 ? 0.800 -16.178 5.950 1.00 34.81 100 ALA A O 1
ATOM 754 N N . TYR A 1 101 ? 1.969 -14.707 4.719 1.00 36.66 101 TYR A N 1
ATOM 755 C CA . TYR A 1 101 ? 1.105 -13.571 5.024 1.00 36.66 101 TYR A CA 1
ATOM 756 C C . TYR A 1 101 ? 0.008 -13.465 3.959 1.00 36.66 101 TYR A C 1
ATOM 758 O O . TYR A 1 101 ? 0.322 -13.297 2.780 1.00 36.66 101 TYR A O 1
ATOM 766 N N . PRO A 1 102 ? -1.283 -13.531 4.325 1.00 39.78 102 PRO A N 1
ATOM 767 C CA . PRO A 1 102 ? -2.351 -13.280 3.374 1.00 39.78 102 PRO A CA 1
ATOM 768 C C . PRO A 1 102 ? -2.417 -11.775 3.091 1.00 39.78 102 PRO A C 1
ATOM 770 O O . PRO A 1 102 ? -2.877 -10.994 3.922 1.00 39.78 102 PRO A O 1
ATOM 773 N N . ALA A 1 103 ? -1.961 -11.359 1.913 1.00 45.66 103 ALA A N 1
ATOM 774 C CA . ALA A 1 103 ? -2.262 -10.042 1.369 1.00 45.66 103 ALA A CA 1
ATOM 775 C C . ALA A 1 103 ? -2.580 -10.183 -0.121 1.00 45.66 103 ALA A C 1
ATOM 777 O O . ALA A 1 103 ? -1.705 -10.476 -0.924 1.00 45.66 103 ALA A O 1
ATOM 778 N N . ILE A 1 104 ? -3.852 -9.979 -0.450 1.00 45.81 104 ILE A N 1
ATOM 779 C CA . ILE A 1 104 ? -4.493 -10.298 -1.739 1.00 45.81 104 ILE A CA 1
ATOM 780 C C . ILE A 1 104 ? -4.128 -9.329 -2.870 1.00 45.81 104 ILE A C 1
ATOM 782 O O . ILE A 1 104 ? -4.462 -9.558 -4.020 1.00 45.81 104 ILE A O 1
ATOM 786 N N . ASP A 1 105 ? -3.420 -8.242 -2.577 1.00 44.53 105 ASP A N 1
ATOM 787 C CA . ASP A 1 105 ? -3.303 -7.134 -3.532 1.00 44.53 105 ASP A CA 1
ATOM 788 C C . ASP A 1 105 ? -2.192 -7.307 -4.593 1.00 44.53 105 ASP A C 1
ATOM 790 O O . ASP A 1 105 ? -2.007 -6.431 -5.436 1.00 44.53 105 ASP A O 1
ATOM 794 N N . ARG A 1 106 ? -1.429 -8.414 -4.579 1.00 51.28 106 ARG A N 1
ATOM 795 C CA . ARG A 1 106 ? -0.489 -8.761 -5.664 1.00 51.28 106 ARG A CA 1
ATOM 796 C C . ARG A 1 106 ? -0.347 -10.267 -5.849 1.00 51.28 106 ARG A C 1
ATOM 798 O O . ARG A 1 106 ? 0.628 -10.855 -5.387 1.00 51.28 106 ARG A O 1
ATOM 805 N N . ASP A 1 107 ? -1.256 -10.855 -6.610 1.00 58.00 107 ASP A N 1
ATOM 806 C CA . ASP A 1 107 ? -1.014 -12.183 -7.183 1.00 58.00 107 ASP A CA 1
ATOM 807 C C . ASP A 1 107 ? -0.086 -12.103 -8.420 1.00 58.00 107 ASP A C 1
ATOM 809 O O . ASP A 1 107 ? 0.537 -13.092 -8.797 1.00 58.00 107 ASP A O 1
ATOM 813 N N . ASP A 1 108 ? 0.105 -10.911 -9.016 1.00 70.44 108 ASP A N 1
ATOM 814 C CA . ASP A 1 108 ? 0.995 -10.727 -10.173 1.00 70.44 108 ASP A CA 1
ATOM 815 C C . ASP A 1 108 ? 2.319 -9.996 -9.827 1.00 70.44 108 ASP A C 1
ATOM 817 O O . ASP 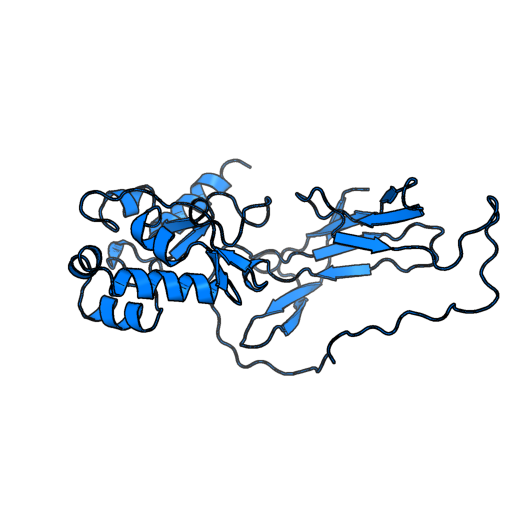A 1 108 ? 2.305 -8.848 -9.335 1.00 70.44 108 ASP A O 1
ATOM 821 N N . PRO A 1 109 ? 3.490 -10.626 -10.072 1.00 77.81 109 PRO A N 1
ATOM 822 C CA . PRO A 1 109 ? 4.789 -10.021 -9.796 1.00 77.81 109 PRO A CA 1
ATOM 823 C C . PRO A 1 109 ? 5.054 -8.810 -10.695 1.00 77.81 109 PRO A C 1
ATOM 825 O O . PRO A 1 109 ? 4.592 -8.730 -11.834 1.00 77.81 109 PRO A O 1
ATOM 828 N N . ASP A 1 110 ? 5.823 -7.836 -10.190 1.00 84.31 110 ASP A N 1
ATOM 829 C CA . ASP A 1 110 ? 6.155 -6.653 -10.984 1.00 84.31 110 ASP A CA 1
ATOM 830 C C . ASP A 1 110 ? 7.338 -6.853 -11.905 1.00 84.31 110 ASP A C 1
ATOM 832 O O . ASP A 1 110 ? 8.419 -6.295 -11.709 1.00 84.31 110 ASP A O 1
ATOM 836 N N . ASP A 1 111 ? 7.140 -7.682 -12.906 1.00 89.44 111 ASP A N 1
ATOM 837 C CA . ASP A 1 111 ? 8.212 -8.059 -13.793 1.00 89.44 111 ASP A CA 1
ATOM 838 C C . ASP A 1 111 ? 8.033 -7.538 -15.216 1.00 89.44 111 ASP A C 1
ATOM 840 O O . ASP A 1 111 ? 6.940 -7.211 -15.702 1.00 89.44 111 ASP A O 1
ATOM 844 N N . TYR A 1 112 ? 9.188 -7.416 -15.861 1.00 92.00 112 TYR A N 1
ATOM 845 C CA . TYR A 1 112 ? 9.326 -6.923 -17.214 1.00 92.00 112 TYR A CA 1
ATOM 846 C C . TYR A 1 112 ? 10.408 -7.705 -17.946 1.00 92.00 112 TYR A C 1
ATOM 848 O O . TYR A 1 112 ? 11.478 -7.977 -17.404 1.00 92.00 112 TYR A O 1
ATOM 856 N N . ILE A 1 113 ? 10.163 -7.971 -19.223 1.00 91.69 113 ILE A N 1
ATOM 857 C CA . ILE A 1 113 ? 11.218 -8.241 -20.193 1.00 91.69 113 ILE A CA 1
ATOM 858 C C . ILE A 1 113 ? 11.555 -6.906 -20.851 1.00 91.69 113 ILE A C 1
ATOM 860 O O . ILE A 1 113 ? 10.727 -6.308 -21.545 1.00 91.69 113 ILE A O 1
ATOM 864 N N . LEU A 1 114 ? 12.770 -6.430 -20.616 1.00 90.81 114 LEU A N 1
ATOM 865 C CA . LEU A 1 114 ? 13.304 -5.218 -21.214 1.00 90.81 114 LEU A CA 1
ATOM 866 C C . LEU A 1 114 ? 14.107 -5.575 -22.457 1.00 90.81 114 LEU A C 1
ATOM 868 O O . LEU A 1 114 ? 15.108 -6.289 -22.394 1.00 90.81 114 LEU A O 1
ATOM 872 N N . ILE A 1 115 ? 13.645 -5.058 -23.589 1.00 87.88 115 ILE A N 1
ATOM 873 C CA . ILE A 1 115 ? 14.333 -5.151 -24.865 1.00 87.88 115 ILE A CA 1
ATOM 874 C C . ILE A 1 115 ? 15.337 -4.005 -24.946 1.00 87.88 115 ILE A C 1
ATOM 876 O O . ILE A 1 115 ? 14.962 -2.824 -24.915 1.00 87.88 115 ILE A O 1
ATOM 880 N N . SER A 1 116 ? 16.608 -4.375 -25.030 1.00 82.69 116 SER A N 1
ATOM 881 C CA . SER A 1 116 ? 17.716 -3.436 -25.149 1.00 82.69 116 SER A CA 1
ATOM 882 C C . SER A 1 116 ? 17.735 -2.804 -26.548 1.00 82.69 116 SER A C 1
ATOM 884 O O . SER A 1 116 ? 17.302 -3.439 -27.514 1.00 82.69 116 SER A O 1
ATOM 886 N N . PRO A 1 117 ? 18.215 -1.556 -26.699 1.00 77.88 117 PRO A N 1
ATOM 887 C CA . PRO A 1 117 ? 18.394 -0.950 -28.018 1.00 77.88 117 PRO A CA 1
ATOM 888 C C . PRO A 1 117 ? 19.321 -1.812 -28.884 1.00 77.88 117 PRO A C 1
ATOM 890 O O . PRO A 1 117 ? 20.354 -2.271 -28.394 1.00 77.88 117 PRO A O 1
ATOM 893 N N . ILE A 1 118 ? 18.976 -2.011 -30.159 1.00 64.94 118 ILE A N 1
ATOM 894 C CA . ILE A 1 118 ? 19.659 -2.972 -31.047 1.00 64.94 118 ILE A CA 1
ATOM 895 C C . ILE A 1 118 ? 21.156 -2.658 -31.227 1.00 64.94 118 ILE A C 1
ATOM 897 O O . ILE A 1 118 ? 21.968 -3.573 -31.320 1.00 64.94 118 ILE A O 1
ATOM 901 N N . ASP A 1 119 ? 21.522 -1.376 -31.142 1.00 65.06 119 ASP A N 1
ATOM 902 C CA . ASP A 1 119 ? 22.896 -0.883 -31.293 1.00 65.06 119 ASP A CA 1
ATOM 903 C C . ASP A 1 119 ? 23.623 -0.674 -29.950 1.00 65.06 119 ASP A C 1
ATOM 905 O O . ASP A 1 119 ? 24.739 -0.160 -29.912 1.00 65.06 119 ASP A O 1
ATOM 909 N N . SER A 1 120 ? 23.007 -1.050 -28.821 1.00 66.88 120 SER A N 1
ATOM 910 C CA . SER A 1 120 ? 23.612 -0.861 -27.488 1.00 66.88 120 SER A CA 1
ATOM 911 C C . SER A 1 120 ? 24.666 -1.913 -27.131 1.00 66.88 120 SER A C 1
ATOM 913 O O . SER A 1 120 ? 25.462 -1.697 -26.219 1.00 66.88 120 SER A O 1
ATOM 915 N N . GLY A 1 121 ? 24.648 -3.072 -27.801 1.00 68.88 121 GLY A N 1
ATOM 916 C CA . GLY A 1 121 ? 25.441 -4.244 -27.416 1.00 68.88 121 GLY A CA 1
ATOM 917 C C . GLY A 1 121 ? 24.992 -4.915 -26.108 1.00 68.88 121 GLY A C 1
ATOM 918 O O . GLY A 1 121 ? 25.671 -5.825 -25.636 1.00 68.88 121 GLY A O 1
ATOM 919 N N . LEU A 1 122 ? 23.869 -4.492 -25.514 1.00 69.88 122 LEU A N 1
ATOM 920 C CA . LEU A 1 122 ? 23.320 -5.082 -24.292 1.00 69.88 122 LEU A CA 1
ATOM 921 C C . LEU A 1 122 ? 22.345 -6.230 -24.595 1.00 69.88 122 LEU A C 1
ATOM 923 O O . LEU A 1 122 ? 21.545 -6.126 -25.529 1.00 69.88 122 LEU A O 1
ATOM 927 N N . PRO A 1 123 ? 22.326 -7.296 -23.774 1.00 77.06 123 PRO A N 1
ATOM 928 C CA . PRO A 1 123 ? 21.305 -8.330 -23.878 1.00 77.06 123 PRO A CA 1
ATOM 929 C C . PRO A 1 123 ? 19.936 -7.804 -23.429 1.00 77.06 123 PRO A C 1
ATOM 931 O O . PRO A 1 123 ? 19.833 -6.894 -22.600 1.00 77.06 123 PRO A O 1
ATOM 934 N N . ASN A 1 124 ? 18.865 -8.418 -23.933 1.00 85.00 124 ASN A N 1
ATOM 935 C CA . ASN A 1 124 ? 17.539 -8.261 -23.336 1.00 85.00 124 ASN A CA 1
ATOM 936 C C . ASN A 1 124 ? 17.561 -8.815 -21.907 1.00 85.00 124 ASN A C 1
ATOM 938 O O . ASN A 1 124 ? 18.209 -9.827 -21.644 1.00 85.00 124 ASN A O 1
ATOM 942 N N . SER A 1 125 ? 16.855 -8.160 -20.993 1.00 88.56 125 SER A N 1
ATOM 943 C CA . SER A 1 125 ? 16.927 -8.469 -19.564 1.00 88.56 125 SER A CA 1
ATOM 944 C C . SER A 1 125 ? 15.550 -8.767 -18.993 1.00 88.56 125 SER A C 1
ATOM 946 O O . SER A 1 125 ? 14.572 -8.117 -19.352 1.00 88.56 125 SER A O 1
ATOM 948 N N . TYR A 1 126 ? 15.475 -9.730 -18.080 1.00 89.38 126 TYR A N 1
ATOM 949 C CA . TYR A 1 126 ? 14.296 -9.954 -17.252 1.00 89.38 126 TYR A CA 1
ATOM 950 C C . TYR A 1 126 ? 14.508 -9.252 -15.910 1.00 89.38 126 TYR A C 1
ATOM 952 O O . TYR A 1 126 ? 15.530 -9.461 -15.257 1.00 89.38 126 TYR A O 1
ATOM 960 N N . LEU A 1 127 ? 13.557 -8.421 -15.504 1.00 90.00 127 LEU A N 1
ATOM 961 C CA . LEU A 1 127 ? 13.620 -7.624 -14.285 1.00 90.00 127 LEU A CA 1
ATOM 962 C C . LEU A 1 127 ? 12.407 -7.924 -13.409 1.00 90.00 127 LEU A C 1
ATOM 964 O O . LEU A 1 127 ? 11.302 -8.023 -13.928 1.00 90.00 127 LEU A O 1
ATOM 968 N N . LEU A 1 128 ? 12.614 -7.988 -12.094 1.00 87.00 128 LEU A N 1
ATOM 969 C CA . LEU A 1 128 ? 11.562 -7.979 -11.080 1.00 87.00 128 LEU A CA 1
ATOM 970 C C . LEU A 1 128 ? 11.769 -6.758 -10.178 1.00 87.00 128 LEU A C 1
ATOM 972 O O . LEU A 1 128 ? 12.832 -6.619 -9.569 1.00 87.00 128 LEU A O 1
ATOM 976 N N . PHE A 1 129 ? 10.765 -5.890 -10.061 1.00 83.00 129 PHE A N 1
ATOM 977 C CA . PHE A 1 129 ? 10.781 -4.845 -9.040 1.00 83.00 129 PHE A CA 1
ATOM 978 C C . PHE A 1 129 ? 10.363 -5.410 -7.683 1.00 83.00 129 PHE A C 1
ATOM 980 O O . PHE A 1 129 ? 9.485 -6.270 -7.586 1.00 83.00 129 PHE A O 1
ATOM 987 N N . LYS A 1 130 ? 10.969 -4.874 -6.618 1.00 79.69 130 LYS A N 1
ATOM 988 C CA . LYS A 1 130 ? 10.539 -5.144 -5.243 1.00 79.69 130 LYS A CA 1
ATOM 989 C C . LYS A 1 130 ? 9.068 -4.783 -5.069 1.00 79.69 130 LYS A C 1
ATOM 991 O O . LYS A 1 130 ? 8.562 -3.867 -5.724 1.00 79.69 130 LYS A O 1
ATOM 996 N N . ASP A 1 131 ? 8.402 -5.468 -4.144 1.00 79.69 131 ASP A N 1
ATOM 997 C CA . ASP A 1 131 ? 7.081 -5.033 -3.717 1.00 79.69 131 ASP A CA 1
ATOM 998 C C . ASP A 1 131 ? 7.199 -3.612 -3.138 1.00 79.69 131 ASP A C 1
ATOM 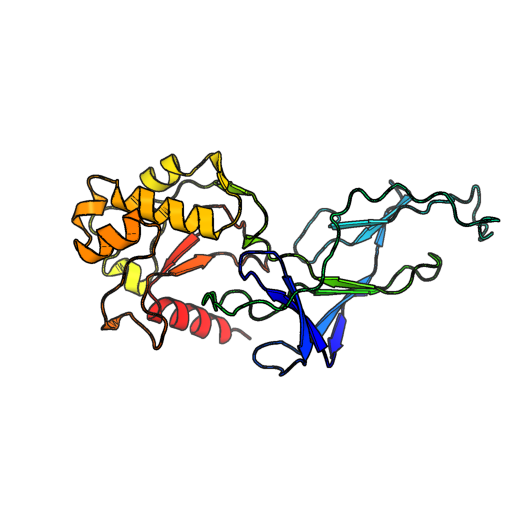1000 O O . ASP A 1 131 ? 7.990 -3.395 -2.217 1.00 79.69 131 ASP A O 1
ATOM 1004 N N . PRO A 1 132 ? 6.446 -2.619 -3.646 1.00 81.50 132 PRO A N 1
ATOM 1005 C CA . PRO A 1 132 ? 6.482 -1.270 -3.090 1.00 81.50 132 PRO A CA 1
ATOM 1006 C C . PRO A 1 132 ? 6.172 -1.227 -1.587 1.00 81.50 132 PRO A C 1
ATOM 1008 O O . PRO A 1 132 ? 6.628 -0.319 -0.897 1.00 81.50 132 PRO A O 1
ATOM 1011 N N . ARG A 1 133 ? 5.453 -2.227 -1.062 1.00 83.81 133 ARG A N 1
ATOM 1012 C CA . ARG A 1 133 ? 5.145 -2.380 0.364 1.00 83.81 133 ARG A CA 1
ATOM 1013 C C . ARG A 1 133 ? 6.353 -2.743 1.221 1.00 83.81 133 ARG A C 1
ATOM 1015 O O . ARG A 1 133 ? 6.283 -2.548 2.428 1.00 83.81 133 ARG A O 1
ATOM 1022 N N . SER A 1 134 ? 7.455 -3.234 0.662 1.00 83.06 134 SER A N 1
ATOM 1023 C CA . SER A 1 134 ? 8.682 -3.503 1.429 1.00 83.06 134 SER A CA 1
ATOM 1024 C C . SER A 1 134 ? 9.775 -2.469 1.256 1.00 83.06 134 SER A C 1
ATOM 1026 O O . SER A 1 134 ? 10.845 -2.578 1.857 1.00 83.06 134 SER A O 1
ATOM 1028 N N . ILE A 1 135 ? 9.502 -1.430 0.474 1.00 83.69 135 ILE A N 1
ATOM 1029 C CA . ILE A 1 135 ? 10.393 -0.290 0.338 1.00 83.69 135 ILE A CA 1
ATOM 1030 C C . ILE A 1 135 ? 10.077 0.695 1.466 1.00 83.69 135 ILE A C 1
ATOM 1032 O O . ILE A 1 135 ? 8.918 1.072 1.609 1.00 83.69 135 ILE A O 1
ATOM 1036 N N . PRO A 1 136 ? 11.074 1.164 2.240 1.00 87.12 136 PRO A N 1
ATOM 1037 C CA . PRO A 1 136 ? 10.846 2.165 3.272 1.00 87.12 136 PRO A CA 1
ATOM 1038 C C . PRO A 1 136 ? 10.182 3.435 2.733 1.00 87.12 136 PRO A C 1
ATOM 1040 O O . PRO A 1 136 ? 10.575 3.952 1.687 1.00 87.12 136 PRO A O 1
ATOM 1043 N N . GLY A 1 137 ? 9.264 4.007 3.506 1.00 91.25 137 GLY A N 1
ATOM 1044 C CA . GLY A 1 137 ? 8.570 5.241 3.144 1.00 91.25 137 GLY A CA 1
ATOM 1045 C C . GLY A 1 137 ? 8.167 6.074 4.351 1.00 91.25 137 GLY A C 1
ATOM 1046 O O . GLY A 1 137 ? 8.386 5.689 5.501 1.00 91.25 137 GLY A O 1
ATOM 1047 N N . VAL A 1 138 ? 7.626 7.258 4.081 1.00 97.19 138 VAL A N 1
ATOM 1048 C CA . VAL A 1 138 ? 7.160 8.205 5.099 1.00 97.19 138 VAL A CA 1
ATOM 1049 C C . VAL A 1 138 ? 5.646 8.293 5.010 1.00 97.19 138 VAL A C 1
ATOM 1051 O O . VAL A 1 138 ? 5.115 8.462 3.915 1.00 97.19 138 VAL A O 1
ATOM 1054 N N . ALA A 1 139 ? 4.960 8.174 6.145 1.00 97.94 139 ALA A N 1
ATOM 1055 C CA . ALA A 1 139 ? 3.508 8.288 6.172 1.00 97.94 139 ALA A CA 1
ATOM 1056 C C . ALA A 1 139 ? 3.042 9.714 5.847 1.00 97.94 139 ALA A C 1
ATOM 1058 O O . ALA A 1 139 ? 3.554 10.690 6.403 1.00 97.94 139 ALA A O 1
ATOM 1059 N N . SER A 1 140 ? 2.047 9.817 4.972 1.00 98.06 140 SER A N 1
ATOM 1060 C CA . SER A 1 140 ? 1.360 11.055 4.590 1.00 98.06 140 SER A CA 1
ATOM 1061 C C . SER A 1 140 ? -0.153 10.907 4.776 1.00 98.06 140 SER A C 1
ATOM 1063 O O . SER A 1 140 ? -0.612 9.877 5.261 1.00 98.06 140 SER A O 1
ATOM 1065 N N . GLY A 1 141 ? -0.922 11.928 4.399 1.00 97.81 141 GLY A N 1
ATOM 1066 C CA . GLY A 1 141 ? -2.384 11.891 4.449 1.00 97.81 141 GLY A CA 1
ATOM 1067 C C . GLY A 1 141 ? -2.963 12.317 5.796 1.00 97.81 141 GLY A C 1
ATOM 1068 O O . GLY A 1 141 ? -2.258 12.383 6.812 1.00 97.81 141 GLY A O 1
ATOM 1069 N N . TYR A 1 142 ? -4.246 12.663 5.792 1.00 97.75 142 TYR A N 1
ATOM 1070 C CA . TYR A 1 142 ? -4.919 13.317 6.914 1.00 97.75 142 TYR A CA 1
ATOM 1071 C C . TYR A 1 142 ? -5.917 12.437 7.660 1.00 97.75 142 TYR A C 1
ATOM 1073 O O . TYR A 1 142 ? -6.247 12.757 8.799 1.00 97.75 142 TYR A O 1
ATOM 1081 N N . GLY A 1 143 ? -6.334 11.317 7.076 1.00 96.62 143 GLY A N 1
ATOM 1082 C CA . GLY A 1 143 ? -7.434 10.517 7.591 1.00 96.62 143 GLY A CA 1
ATOM 1083 C C . GLY A 1 143 ? -8.757 11.283 7.555 1.00 96.62 143 GLY A C 1
ATOM 1084 O O . GLY A 1 143 ? -8.872 12.365 6.979 1.00 96.62 143 GLY A O 1
ATOM 1085 N N . GLU A 1 144 ? -9.776 10.728 8.202 1.00 94.75 144 GLU A N 1
ATOM 1086 C CA . GLU A 1 144 ? -11.098 11.353 8.280 1.00 94.75 144 GLU A CA 1
ATOM 1087 C C . GLU A 1 144 ? -11.580 11.468 9.724 1.00 94.75 144 GLU A C 1
ATOM 1089 O O . GLU A 1 144 ? -11.220 10.678 10.599 1.00 94.75 144 GLU A O 1
ATOM 1094 N N . ALA A 1 145 ? -12.409 12.477 9.992 1.00 92.44 145 ALA A N 1
ATOM 1095 C CA . ALA A 1 145 ? -13.070 12.595 11.282 1.00 92.44 145 ALA A CA 1
ATOM 1096 C C . ALA A 1 145 ? -14.064 11.441 11.460 1.00 92.44 145 ALA A C 1
ATOM 1098 O O . ALA A 1 145 ? -14.884 11.168 10.582 1.00 92.44 145 ALA A O 1
ATOM 1099 N N . VAL A 1 146 ? -14.017 10.787 12.619 1.00 85.06 146 VAL A N 1
ATOM 1100 C CA . VAL A 1 146 ? -14.914 9.678 12.943 1.00 85.06 146 VAL A CA 1
ATOM 1101 C C . VAL A 1 146 ? -15.859 10.102 14.055 1.00 85.06 146 VAL A C 1
ATOM 1103 O O . VAL A 1 146 ? -15.423 10.486 15.136 1.00 85.06 146 VAL A O 1
ATOM 1106 N N . ASN A 1 147 ? -17.160 9.994 13.789 1.00 81.00 147 ASN A N 1
ATOM 1107 C CA . ASN A 1 147 ? -18.214 10.250 14.763 1.00 81.00 147 ASN A CA 1
ATOM 1108 C C . ASN A 1 147 ? -18.868 8.923 15.165 1.00 81.00 147 ASN A C 1
ATOM 1110 O O . ASN A 1 147 ? -19.366 8.189 14.312 1.00 81.00 147 ASN A O 1
ATOM 1114 N N . GLY A 1 148 ? -18.901 8.621 16.464 1.00 85.31 148 GLY A N 1
ATOM 1115 C CA . GLY A 1 148 ? -19.500 7.390 16.983 1.00 85.31 148 GLY A CA 1
ATOM 1116 C C . GLY A 1 148 ? -18.590 6.163 16.853 1.00 85.31 148 GLY A C 1
ATOM 1117 O O . GLY A 1 148 ? -17.399 6.225 17.158 1.00 85.31 148 GLY A O 1
ATOM 1118 N N . VAL A 1 149 ? -19.167 5.022 16.463 1.00 90.31 149 VAL A N 1
ATOM 1119 C CA . VAL A 1 149 ? -18.445 3.741 16.383 1.00 90.31 149 VAL A CA 1
ATOM 1120 C C . VAL A 1 149 ? -17.665 3.664 15.071 1.00 90.31 149 VAL A C 1
ATOM 1122 O O . VAL A 1 149 ? -18.265 3.602 14.000 1.00 90.31 149 VAL A O 1
ATOM 1125 N N . TRP A 1 150 ? -16.335 3.631 15.163 1.00 93.25 150 TRP A N 1
ATOM 1126 C CA . TRP A 1 150 ? -15.425 3.653 14.020 1.00 93.25 150 TRP A CA 1
ATOM 1127 C C . TRP A 1 150 ? -15.545 2.402 13.149 1.00 93.25 150 TRP A C 1
ATOM 1129 O O . TRP A 1 150 ? -15.852 2.509 11.966 1.00 93.25 150 TRP A O 1
ATOM 1139 N N . LEU A 1 151 ? -15.359 1.218 13.749 1.00 91.69 151 LEU A N 1
ATOM 1140 C CA . LEU A 1 151 ? -15.485 -0.083 13.078 1.00 91.69 151 LEU A CA 1
ATOM 1141 C C . LEU A 1 151 ? -16.893 -0.690 13.252 1.00 91.69 151 LEU A C 1
ATOM 1143 O O . LEU A 1 151 ? -17.051 -1.885 13.504 1.00 91.69 151 LEU A O 1
ATOM 1147 N N . GLY A 1 152 ? -17.923 0.158 13.154 1.00 85.50 152 GLY A N 1
ATOM 1148 C CA . GLY A 1 152 ? -19.338 -0.206 13.259 1.00 85.50 152 GLY A CA 1
ATOM 1149 C C . GLY A 1 152 ? -19.983 -0.680 11.947 1.00 85.50 152 GLY A C 1
ATOM 1150 O O . GLY A 1 152 ? -19.356 -1.284 11.077 1.00 85.50 152 GLY A O 1
ATOM 1151 N N . ASP A 1 153 ? -21.278 -0.420 11.791 1.00 82.50 153 ASP A N 1
ATOM 1152 C CA . ASP A 1 153 ? -22.092 -0.920 10.673 1.00 82.50 153 ASP A CA 1
ATOM 1153 C C . ASP A 1 153 ? -21.682 -0.331 9.322 1.00 82.50 153 ASP A C 1
ATOM 1155 O O . ASP A 1 153 ? -21.588 -1.064 8.339 1.00 82.50 153 ASP A O 1
ATOM 1159 N N . ARG A 1 154 ? -21.361 0.968 9.288 1.00 75.06 154 ARG A N 1
ATOM 1160 C CA . ARG A 1 154 ? -20.930 1.673 8.072 1.00 75.06 154 ARG A CA 1
ATOM 1161 C C . ARG A 1 154 ? -19.656 1.067 7.486 1.00 75.06 154 ARG A C 1
ATOM 1163 O O . ARG A 1 154 ? -19.594 0.789 6.295 1.00 75.06 154 ARG A O 1
ATOM 1170 N N . THR A 1 155 ? -18.682 0.762 8.336 1.00 73.75 155 THR A N 1
ATOM 1171 C CA . THR A 1 155 ? -17.446 0.069 7.956 1.00 73.75 155 THR A CA 1
ATOM 1172 C C . THR A 1 155 ? -17.667 -1.272 7.307 1.00 73.75 155 THR A C 1
ATOM 1174 O O . THR A 1 155 ? -16.887 -1.639 6.446 1.00 73.75 155 THR A O 1
ATOM 1177 N N . ARG A 1 156 ? -18.707 -2.007 7.708 1.00 76.19 156 ARG A N 1
ATOM 1178 C CA . ARG A 1 156 ? -19.014 -3.315 7.120 1.00 76.19 156 ARG A CA 1
ATOM 1179 C C . ARG A 1 156 ? -19.564 -3.191 5.699 1.00 76.19 156 ARG A C 1
ATOM 1181 O O . ARG A 1 156 ? -19.464 -4.152 4.947 1.00 76.19 156 ARG A O 1
ATOM 1188 N N . ALA A 1 157 ? -20.139 -2.038 5.353 1.00 75.31 157 ALA A N 1
ATOM 1189 C CA . ALA A 1 157 ? -20.698 -1.763 4.035 1.00 75.31 157 ALA A CA 1
ATOM 1190 C C . ALA A 1 157 ? -19.706 -1.037 3.107 1.00 75.31 157 ALA A C 1
ATOM 1192 O O . ALA A 1 157 ? -19.607 -1.380 1.935 1.00 75.31 157 ALA A O 1
ATOM 1193 N N . GLU A 1 158 ? -18.965 -0.054 3.626 1.00 80.75 158 GLU A N 1
ATOM 1194 C CA . GLU A 1 158 ? -18.202 0.909 2.810 1.00 80.75 158 GLU A CA 1
ATOM 1195 C C . GLU A 1 158 ? -16.695 0.926 3.113 1.00 80.75 158 GLU A C 1
ATOM 1197 O O . GLU A 1 158 ? -15.898 1.348 2.281 1.00 80.75 158 GLU A O 1
ATOM 1202 N N . GLY A 1 159 ? -16.282 0.402 4.272 1.00 88.06 159 GLY A N 1
ATOM 1203 C CA . GLY A 1 159 ? -14.911 0.484 4.772 1.00 88.06 159 GLY A CA 1
ATOM 1204 C C . GLY A 1 159 ? -14.681 1.755 5.597 1.00 88.06 159 GLY A C 1
ATOM 1205 O O . GLY A 1 159 ? -15.414 2.735 5.480 1.00 88.06 159 GLY A O 1
ATOM 1206 N N . ALA A 1 160 ? -13.693 1.724 6.492 1.00 92.88 160 ALA A N 1
ATOM 1207 C CA . ALA A 1 160 ? -13.337 2.850 7.358 1.00 92.88 160 ALA A CA 1
ATOM 1208 C C . ALA A 1 160 ? -12.090 3.539 6.846 1.00 92.88 160 ALA A C 1
ATOM 1210 O O . ALA A 1 160 ? -11.029 2.922 6.765 1.00 92.88 160 ALA A O 1
ATOM 1211 N N . SER A 1 161 ? -12.170 4.847 6.666 1.00 94.31 161 SER A N 1
ATOM 1212 C CA . SER A 1 161 ? -10.973 5.676 6.682 1.00 94.31 161 SER A CA 1
ATOM 1213 C C . SER A 1 161 ? -10.298 5.610 8.057 1.00 94.31 161 SER A C 1
ATOM 1215 O O . SER A 1 161 ? -10.948 5.413 9.093 1.00 94.31 161 SER A O 1
ATOM 1217 N N . ILE A 1 162 ? -8.976 5.769 8.074 1.00 96.56 162 ILE A N 1
ATOM 1218 C CA . ILE A 1 162 ? -8.215 5.881 9.321 1.00 96.56 162 ILE A CA 1
ATOM 1219 C C . ILE A 1 162 ? -8.621 7.193 10.024 1.00 96.56 162 ILE A C 1
ATOM 1221 O O . ILE A 1 162 ? -8.701 8.224 9.351 1.00 96.56 162 ILE A O 1
ATOM 1225 N N . PRO A 1 163 ? -8.885 7.192 11.347 1.00 97.56 163 PRO A N 1
ATOM 1226 C CA . PRO A 1 163 ? -9.304 8.393 12.058 1.00 97.56 163 PRO A CA 1
ATOM 1227 C C . PRO A 1 163 ? -8.234 9.485 11.994 1.00 97.56 163 PRO A C 1
ATOM 1229 O O . PRO A 1 163 ? -7.045 9.194 12.144 1.00 97.56 163 PRO A O 1
ATOM 1232 N N . ALA A 1 164 ? -8.644 10.740 11.820 1.00 98.00 164 ALA A N 1
ATOM 1233 C CA . ALA A 1 164 ? -7.724 11.857 11.600 1.00 98.00 164 ALA A CA 1
ATOM 1234 C C . ALA A 1 164 ? -6.674 12.018 12.715 1.00 98.00 164 ALA A C 1
ATOM 1236 O O . ALA A 1 164 ? -5.490 12.201 12.440 1.00 98.00 164 ALA A O 1
ATOM 1237 N N . HIS A 1 165 ? -7.067 11.841 13.978 1.00 97.06 165 HIS A N 1
ATOM 1238 C CA . HIS A 1 165 ? -6.148 11.932 15.119 1.00 97.06 165 HIS A CA 1
ATOM 1239 C C . HIS A 1 165 ? -5.181 10.743 15.225 1.00 97.06 165 HIS A C 1
ATOM 1241 O O . HIS A 1 165 ? -4.120 10.858 15.836 1.00 97.06 165 HIS A O 1
ATOM 1247 N N . ILE A 1 166 ? -5.516 9.599 14.622 1.00 98.44 166 ILE A N 1
ATOM 1248 C CA . ILE A 1 166 ? -4.577 8.484 14.442 1.00 98.44 166 ILE A CA 1
ATOM 1249 C C . ILE A 1 166 ? -3.622 8.808 13.295 1.00 98.44 166 ILE A C 1
ATOM 1251 O O . ILE A 1 166 ? -2.417 8.594 13.424 1.00 98.44 166 ILE A O 1
ATOM 1255 N N . ALA A 1 167 ? -4.130 9.383 12.203 1.00 98.31 167 ALA A N 1
ATOM 1256 C CA . ALA A 1 167 ? -3.302 9.825 11.091 1.00 98.31 167 ALA A CA 1
ATOM 1257 C C . ALA A 1 167 ? -2.265 10.867 11.532 1.00 98.31 167 ALA A C 1
ATOM 1259 O O . ALA A 1 167 ? -1.098 10.744 11.170 1.00 98.31 167 ALA A O 1
ATOM 1260 N N . ASP A 1 168 ? -2.644 11.825 12.382 1.00 98.38 168 ASP A N 1
ATOM 1261 C CA . ASP A 1 168 ? -1.732 12.819 12.966 1.00 98.38 168 ASP A CA 1
ATOM 1262 C C . ASP A 1 168 ? -0.551 12.177 13.719 1.00 98.38 168 ASP A C 1
ATOM 1264 O O . ASP A 1 168 ? 0.577 12.657 13.619 1.00 98.38 168 ASP A O 1
ATOM 1268 N N . GLN A 1 169 ? -0.772 11.061 14.425 1.00 98.25 169 GLN A N 1
ATOM 1269 C CA . GLN A 1 169 ? 0.285 10.334 15.149 1.00 98.25 169 GLN A CA 1
ATOM 1270 C C . GLN A 1 169 ? 1.236 9.548 14.233 1.00 98.25 169 GLN A C 1
ATOM 1272 O O . GLN A 1 169 ? 2.323 9.133 14.655 1.00 98.25 169 GLN A O 1
ATOM 1277 N N . LEU A 1 170 ? 0.810 9.264 13.002 1.00 98.38 170 LEU A N 1
ATOM 1278 C CA . LEU A 1 170 ? 1.570 8.488 12.025 1.00 98.38 170 LEU A CA 1
ATOM 1279 C C . LEU A 1 170 ? 2.280 9.393 11.014 1.00 98.38 170 LEU A C 1
ATOM 1281 O O . LEU A 1 170 ? 3.401 9.086 10.609 1.00 98.38 170 LEU A O 1
ATOM 1285 N N . ARG A 1 171 ? 1.649 10.505 10.628 1.00 98.31 171 ARG A N 1
ATOM 1286 C CA . ARG A 1 171 ? 2.109 11.428 9.587 1.00 98.31 171 ARG A CA 1
ATOM 1287 C C . ARG A 1 171 ? 3.532 11.918 9.859 1.00 98.31 171 ARG A C 1
ATOM 1289 O O . ARG A 1 171 ? 3.895 12.273 10.976 1.00 98.31 171 ARG A O 1
ATOM 1296 N N . GLY A 1 172 ? 4.357 11.922 8.817 1.00 97.81 172 GLY A N 1
ATOM 1297 C CA . GLY A 1 172 ? 5.761 12.331 8.878 1.00 97.81 172 GLY A CA 1
ATOM 1298 C C . GLY A 1 172 ? 6.714 11.284 9.464 1.00 97.81 172 GLY A C 1
ATOM 1299 O O . GLY A 1 172 ? 7.929 11.456 9.370 1.00 97.81 172 GLY A O 1
ATOM 1300 N N . ARG A 1 173 ? 6.218 10.170 10.022 1.00 98.31 173 ARG A N 1
ATOM 1301 C CA . ARG A 1 173 ? 7.082 9.085 10.509 1.00 98.31 173 ARG A CA 1
ATOM 1302 C C . ARG A 1 173 ? 7.572 8.220 9.356 1.00 98.31 173 ARG A C 1
ATOM 1304 O O . ARG A 1 173 ? 6.818 7.890 8.441 1.00 98.31 173 ARG A O 1
ATOM 1311 N N . ARG A 1 174 ? 8.841 7.813 9.435 1.00 96.56 174 ARG A N 1
ATOM 1312 C CA . ARG A 1 174 ? 9.456 6.864 8.503 1.00 96.56 174 ARG A CA 1
ATOM 1313 C C . ARG A 1 174 ? 9.225 5.428 8.969 1.00 96.56 174 ARG A C 1
ATOM 1315 O O . ARG A 1 174 ? 9.472 5.108 10.129 1.00 96.56 174 ARG A O 1
ATOM 1322 N N . PHE A 1 175 ? 8.828 4.563 8.046 1.00 92.62 175 PHE A N 1
ATOM 1323 C CA . PHE A 1 175 ? 8.620 3.134 8.259 1.00 92.62 175 PHE A CA 1
ATOM 1324 C C . PHE A 1 175 ? 9.534 2.328 7.336 1.00 92.62 175 PHE A C 1
ATOM 1326 O O . PHE A 1 175 ? 9.791 2.736 6.206 1.00 92.62 175 PHE A O 1
ATOM 1333 N N . GLY A 1 176 ? 10.041 1.188 7.815 1.00 84.81 176 GLY A N 1
ATOM 1334 C CA . GLY A 1 176 ? 10.925 0.316 7.029 1.00 84.81 176 GLY A CA 1
ATOM 1335 C C . GLY A 1 176 ? 10.198 -0.490 5.948 1.00 84.81 176 GLY A C 1
ATOM 1336 O O . GLY A 1 176 ? 10.802 -0.843 4.947 1.00 84.81 176 GLY A O 1
ATOM 1337 N N . ASN A 1 177 ? 8.910 -0.759 6.153 1.00 85.50 177 ASN A N 1
ATOM 1338 C CA . ASN A 1 177 ? 7.999 -1.447 5.239 1.00 85.50 177 ASN A CA 1
ATOM 1339 C C . ASN A 1 177 ? 6.547 -1.119 5.647 1.00 85.50 177 ASN A C 1
ATOM 1341 O O . ASN A 1 177 ? 6.312 -0.450 6.660 1.00 85.50 177 ASN A O 1
ATOM 1345 N N . PHE A 1 178 ? 5.573 -1.542 4.853 1.00 89.44 178 PHE A N 1
ATOM 1346 C CA . PHE A 1 178 ? 4.155 -1.296 5.086 1.00 89.44 178 PHE A CA 1
ATOM 1347 C C . PHE A 1 178 ? 3.624 -2.063 6.301 1.00 89.44 178 PHE A C 1
ATOM 1349 O O . PHE A 1 178 ? 2.796 -1.530 7.034 1.00 89.44 178 PHE A O 1
ATOM 1356 N N . ASP A 1 179 ? 4.135 -3.267 6.593 1.00 88.19 179 ASP A N 1
ATOM 1357 C CA . ASP A 1 179 ? 3.743 -4.002 7.807 1.00 88.19 179 ASP A CA 1
ATOM 1358 C C . ASP A 1 179 ? 4.074 -3.210 9.084 1.00 88.19 179 ASP A C 1
ATOM 1360 O O . ASP A 1 179 ? 3.285 -3.184 10.028 1.00 88.19 179 ASP A O 1
ATOM 1364 N N . SER A 1 180 ? 5.186 -2.470 9.090 1.00 92.31 180 SER A N 1
ATOM 1365 C CA . SER A 1 180 ? 5.535 -1.571 10.195 1.00 92.31 180 SER A CA 1
ATOM 1366 C C . SER A 1 180 ? 4.529 -0.421 10.351 1.00 92.31 180 SER A C 1
ATOM 1368 O O . SER A 1 180 ? 4.184 -0.072 11.480 1.00 92.31 180 SER A O 1
ATOM 1370 N N . LEU A 1 181 ? 4.018 0.144 9.246 1.00 96.38 181 LEU A N 1
ATOM 1371 C CA . LEU A 1 181 ? 2.933 1.137 9.283 1.00 96.38 181 LEU A CA 1
ATOM 1372 C C . LEU A 1 181 ? 1.630 0.502 9.797 1.00 96.38 181 LEU A C 1
ATOM 1374 O O . LEU A 1 181 ? 0.978 1.064 10.678 1.00 96.38 181 LEU A O 1
ATOM 1378 N N . ARG A 1 182 ? 1.270 -0.687 9.299 1.00 96.88 182 ARG A N 1
ATOM 1379 C CA . ARG A 1 182 ? 0.084 -1.444 9.732 1.00 96.88 182 ARG A CA 1
ATOM 1380 C C . ARG A 1 182 ? 0.119 -1.709 11.239 1.00 96.88 182 ARG A C 1
ATOM 1382 O O . ARG A 1 182 ? -0.860 -1.431 11.928 1.00 96.88 182 ARG A O 1
ATOM 1389 N N . LYS A 1 183 ? 1.245 -2.208 11.761 1.00 96.00 183 LYS A N 1
ATOM 1390 C CA . LYS A 1 183 ? 1.464 -2.432 13.201 1.00 96.00 183 LYS A CA 1
ATOM 1391 C C . LYS A 1 183 ? 1.303 -1.139 13.993 1.00 96.00 183 LYS A C 1
ATOM 1393 O O . LYS A 1 183 ? 0.535 -1.102 14.950 1.00 96.00 183 LYS A O 1
ATOM 1398 N N . ALA A 1 184 ? 1.976 -0.070 13.566 1.00 98.00 184 ALA A N 1
ATOM 1399 C CA . ALA A 1 184 ? 1.902 1.225 14.236 1.00 98.00 184 ALA A CA 1
ATOM 1400 C C . ALA A 1 184 ? 0.484 1.813 14.244 1.00 98.00 184 ALA A C 1
ATOM 1402 O O . ALA A 1 184 ? 0.099 2.434 15.230 1.00 98.00 184 ALA A O 1
ATOM 1403 N N . THR A 1 185 ? -0.296 1.580 13.185 1.00 97.88 185 THR A N 1
ATOM 1404 C CA . THR A 1 185 ? -1.700 2.000 13.103 1.00 97.88 185 THR A CA 1
ATOM 1405 C C . THR A 1 185 ? -2.526 1.336 14.202 1.00 97.88 185 THR A C 1
ATOM 1407 O O . THR A 1 185 ? -3.189 2.029 14.969 1.00 97.88 185 THR A O 1
ATOM 1410 N N . TRP A 1 186 ? -2.444 0.010 14.348 1.00 98.06 186 TRP A N 1
ATOM 1411 C CA . TRP A 1 186 ? -3.209 -0.704 15.377 1.00 98.06 186 TRP A CA 1
ATOM 1412 C C . TRP A 1 186 ? -2.760 -0.375 16.802 1.00 98.06 186 TRP A C 1
ATOM 1414 O O . TRP A 1 186 ? -3.609 -0.212 17.678 1.00 98.06 186 TRP A O 1
ATOM 1424 N N . ILE A 1 187 ? -1.456 -0.182 17.019 1.00 98.44 187 ILE A N 1
ATOM 1425 C CA . ILE A 1 187 ? -0.919 0.274 18.310 1.00 98.44 187 ILE A CA 1
ATOM 1426 C C . ILE A 1 187 ? -1.465 1.664 18.662 1.00 98.44 187 ILE A C 1
ATOM 1428 O O . ILE A 1 187 ? -1.890 1.885 19.794 1.00 98.44 187 ILE A O 1
ATOM 1432 N N . ALA A 1 188 ? -1.481 2.598 17.705 1.00 98.38 188 ALA A N 1
ATOM 1433 C CA . ALA A 1 188 ? -2.010 3.943 17.925 1.00 98.38 188 ALA A CA 1
ATOM 1434 C C . ALA A 1 188 ? -3.503 3.911 18.288 1.00 98.38 188 ALA A C 1
ATOM 1436 O O . ALA A 1 188 ? -3.910 4.563 19.244 1.00 98.38 188 ALA A O 1
ATOM 1437 N N . VAL A 1 189 ? -4.302 3.088 17.598 1.00 97.94 189 VAL A N 1
ATOM 1438 C CA . VAL A 1 189 ? -5.726 2.894 17.926 1.00 97.94 189 VAL A CA 1
ATOM 1439 C C . VAL A 1 189 ? -5.902 2.312 19.334 1.00 97.94 189 VAL A C 1
ATOM 1441 O O . VAL A 1 189 ? -6.767 2.766 20.076 1.00 97.94 189 VAL A O 1
ATOM 1444 N N . ALA A 1 190 ? -5.095 1.324 19.733 1.00 97.88 190 ALA A N 1
ATOM 1445 C CA . ALA A 1 190 ? -5.213 0.688 21.050 1.00 97.88 190 ALA A CA 1
ATOM 1446 C C . ALA A 1 190 ? -4.842 1.606 22.227 1.00 97.88 190 ALA A C 1
ATOM 1448 O O . ALA A 1 190 ? -5.232 1.333 23.366 1.00 97.88 190 ALA A O 1
ATOM 1449 N N . ASN A 1 191 ? -4.073 2.660 21.951 1.00 97.56 191 ASN A N 1
ATOM 1450 C CA . ASN A 1 191 ? -3.655 3.667 22.923 1.00 97.56 191 ASN A CA 1
ATOM 1451 C C . ASN A 1 191 ? -4.538 4.922 22.899 1.00 97.56 191 ASN A C 1
ATOM 1453 O O . ASN A 1 191 ? -4.352 5.811 23.730 1.00 97.56 191 ASN A O 1
ATOM 1457 N N . ASP A 1 192 ? -5.490 5.005 21.972 1.00 97.62 192 ASP A N 1
ATOM 1458 C CA . ASP A 1 192 ? -6.397 6.138 21.878 1.00 97.62 192 ASP A CA 1
ATOM 1459 C C . ASP A 1 192 ? -7.536 6.027 22.909 1.00 97.62 192 ASP A C 1
ATOM 1461 O O . ASP A 1 192 ? -8.243 5.015 22.933 1.00 97.62 192 ASP A O 1
ATOM 1465 N N . PRO A 1 193 ? -7.756 7.052 23.754 1.00 95.31 193 PRO A N 1
ATOM 1466 C CA . PRO A 1 193 ? -8.696 6.969 24.870 1.00 95.31 193 PRO A CA 1
ATOM 1467 C C . PRO A 1 193 ? -10.157 6.792 24.444 1.00 95.31 193 PRO A C 1
ATOM 1469 O O . PRO A 1 193 ? -10.943 6.266 25.231 1.00 95.31 193 PRO A O 1
ATOM 1472 N N . GLU A 1 194 ? -10.541 7.196 23.231 1.00 94.00 194 GLU A N 1
ATOM 1473 C CA . GLU A 1 194 ? -11.921 7.062 22.757 1.00 94.00 194 GLU A CA 1
ATOM 1474 C C . GLU A 1 194 ? -12.129 5.791 21.933 1.00 94.00 194 GLU A C 1
ATOM 1476 O O . GLU A 1 194 ? -13.122 5.084 22.129 1.00 94.00 194 GLU A O 1
ATOM 1481 N N . LEU A 1 195 ? -11.180 5.439 21.064 1.00 95.44 195 LEU A N 1
ATOM 1482 C CA . LEU A 1 195 ? -11.271 4.230 20.249 1.00 95.44 195 LEU A CA 1
ATOM 1483 C C . LEU A 1 195 ? -11.085 2.962 21.082 1.00 95.44 195 LEU A C 1
ATOM 1485 O O . LEU A 1 195 ? -11.779 1.983 20.819 1.00 95.44 195 LEU A O 1
ATOM 1489 N N . VAL A 1 196 ? -10.237 2.969 22.120 1.00 96.31 196 VAL A N 1
ATOM 1490 C CA . VAL A 1 196 ? -10.000 1.796 22.988 1.00 96.31 196 VAL A CA 1
ATOM 1491 C C . VAL A 1 196 ? -11.297 1.240 23.589 1.00 96.31 196 VAL A C 1
ATOM 1493 O O . VAL A 1 196 ? -11.448 0.028 23.731 1.00 96.31 196 VAL A O 1
ATOM 1496 N N . LYS A 1 197 ? -12.277 2.111 23.870 1.00 95.50 197 LYS A N 1
ATOM 1497 C CA . LYS A 1 197 ? -13.589 1.754 24.439 1.00 95.50 197 LYS A CA 1
ATOM 1498 C C . LYS A 1 197 ? -14.457 0.928 23.479 1.00 95.50 197 LYS A C 1
ATOM 1500 O O . LYS A 1 197 ? -15.448 0.345 23.906 1.00 95.50 197 LYS A O 1
ATOM 1505 N N . GLN A 1 198 ? -14.111 0.897 22.191 1.00 95.06 198 GLN A N 1
ATOM 1506 C CA . GLN A 1 198 ? -14.877 0.232 21.133 1.00 95.06 198 GLN A CA 1
ATOM 1507 C C . GLN A 1 198 ? -14.412 -1.209 20.868 1.00 95.06 198 GLN A C 1
ATOM 1509 O O . GLN A 1 198 ? -15.021 -1.911 20.061 1.00 95.06 198 GLN A O 1
ATOM 1514 N N . PHE A 1 199 ? -13.346 -1.664 21.534 1.00 96.12 199 PHE A N 1
ATOM 1515 C CA . PHE A 1 199 ? -12.755 -2.984 21.325 1.00 96.12 199 PHE A CA 1
ATOM 1516 C C . PHE A 1 199 ? -12.874 -3.865 22.570 1.00 96.12 199 PHE A C 1
ATOM 1518 O O . PHE A 1 199 ? -12.877 -3.396 23.706 1.00 96.12 199 PHE A O 1
ATOM 1525 N N . THR A 1 200 ? -12.946 -5.179 22.354 1.00 97.00 200 THR A N 1
ATOM 1526 C CA . THR A 1 200 ? -12.854 -6.160 23.439 1.00 97.00 200 THR A CA 1
ATOM 1527 C C . THR A 1 200 ? -11.431 -6.210 23.989 1.00 97.00 200 THR A C 1
ATOM 1529 O O . THR A 1 200 ? -10.470 -5.961 23.262 1.00 97.00 200 THR A O 1
ATOM 1532 N N . GLN A 1 201 ? -11.280 -6.619 25.250 1.00 97.81 201 GLN A N 1
ATOM 1533 C CA . GLN A 1 201 ? -9.965 -6.779 25.880 1.00 97.81 201 GLN A CA 1
ATOM 1534 C C . GLN A 1 201 ? -9.021 -7.676 25.056 1.00 97.81 201 GLN A C 1
ATOM 1536 O O . GLN A 1 201 ? -7.863 -7.324 24.856 1.00 97.81 201 GLN A O 1
ATOM 1541 N N . HIS A 1 202 ? -9.538 -8.775 24.496 1.00 97.75 202 HIS A N 1
ATOM 1542 C CA . HIS A 1 202 ? -8.760 -9.669 23.635 1.00 97.75 202 HIS A CA 1
ATOM 1543 C C . HIS A 1 202 ? -8.239 -8.973 22.364 1.00 97.75 202 HIS A C 1
ATOM 1545 O O . HIS A 1 202 ? -7.078 -9.131 21.997 1.00 97.75 202 HIS A O 1
ATOM 1551 N N . ASN A 1 203 ? -9.074 -8.164 21.700 1.00 97.81 203 ASN A N 1
ATOM 1552 C CA . ASN A 1 203 ? -8.636 -7.389 20.537 1.00 97.81 203 ASN A CA 1
ATOM 1553 C C . ASN A 1 203 ? -7.607 -6.320 20.923 1.00 97.81 203 ASN A C 1
ATOM 1555 O O . ASN A 1 203 ? -6.656 -6.103 20.178 1.00 97.81 203 ASN A O 1
ATOM 1559 N N . LEU A 1 204 ? -7.764 -5.682 22.085 1.00 98.25 204 LEU A N 1
ATOM 1560 C CA . LEU A 1 204 ? -6.813 -4.681 22.567 1.00 98.25 204 LEU A CA 1
ATOM 1561 C C . LEU A 1 204 ? -5.428 -5.269 22.839 1.00 98.25 204 LEU A C 1
ATOM 1563 O O . LEU A 1 204 ? -4.436 -4.627 22.510 1.00 98.25 204 LEU A O 1
ATOM 1567 N N . GLU A 1 205 ? -5.347 -6.473 23.405 1.00 97.31 205 GLU A N 1
ATOM 1568 C CA . GLU A 1 205 ? -4.076 -7.188 23.594 1.00 97.31 205 GLU A CA 1
ATOM 1569 C C . GLU A 1 205 ? -3.371 -7.408 22.250 1.00 97.31 205 GLU A C 1
ATOM 1571 O O . GLU A 1 205 ? -2.230 -6.991 22.073 1.00 97.31 205 GLU A O 1
ATOM 1576 N N . ILE A 1 206 ? -4.097 -7.918 21.253 1.00 95.75 206 ILE A N 1
ATOM 1577 C CA . ILE A 1 206 ? -3.567 -8.130 19.899 1.00 95.75 206 ILE A CA 1
ATOM 1578 C C . ILE A 1 206 ? -3.098 -6.819 19.261 1.00 95.75 206 ILE A C 1
ATOM 1580 O O . ILE A 1 206 ? -2.041 -6.778 18.635 1.00 95.75 206 ILE A O 1
ATOM 1584 N N . MET A 1 207 ? -3.881 -5.748 19.394 1.00 97.62 207 MET A N 1
ATOM 1585 C CA . MET A 1 207 ? -3.571 -4.452 18.787 1.00 97.62 207 MET A CA 1
ATOM 1586 C C . MET A 1 207 ? -2.367 -3.770 19.438 1.00 97.62 207 MET A C 1
ATOM 1588 O O . MET A 1 207 ? -1.575 -3.149 18.730 1.00 97.62 207 MET A O 1
ATOM 1592 N N . ARG A 1 208 ? -2.186 -3.920 20.756 1.00 97.00 208 ARG A N 1
ATOM 1593 C CA . ARG A 1 208 ? -0.994 -3.435 21.474 1.00 97.00 208 ARG A CA 1
ATOM 1594 C C . ARG A 1 208 ? 0.282 -4.142 21.017 1.00 97.00 208 ARG A C 1
ATOM 1596 O O . ARG A 1 208 ? 1.326 -3.499 20.964 1.00 97.00 208 ARG A O 1
ATOM 1603 N N . ASP A 1 209 ? 0.169 -5.392 20.574 1.00 92.69 209 ASP A N 1
ATOM 1604 C CA . ASP A 1 209 ? 1.258 -6.148 19.941 1.00 92.69 209 ASP A CA 1
ATOM 1605 C C . ASP A 1 209 ? 1.387 -5.870 18.422 1.00 92.69 209 ASP A C 1
ATOM 1607 O O . ASP A 1 209 ? 2.182 -6.494 17.715 1.00 92.69 209 ASP A O 1
ATOM 1611 N N . GLY A 1 210 ? 0.609 -4.925 17.875 1.00 89.94 210 GLY A N 1
ATOM 1612 C CA . GLY A 1 210 ? 0.620 -4.545 16.455 1.00 89.94 210 GLY A CA 1
ATOM 1613 C C . GLY A 1 210 ? -0.184 -5.468 15.532 1.00 89.94 210 GLY A C 1
ATOM 1614 O O . GLY A 1 210 ? -0.124 -5.353 14.300 1.00 89.94 210 GLY A O 1
ATOM 1615 N N . GLY A 1 211 ? -0.952 -6.401 16.084 1.00 90.19 211 GLY A N 1
ATOM 1616 C CA . GLY A 1 211 ? -1.877 -7.240 15.334 1.00 90.19 211 GLY A CA 1
ATOM 1617 C C . GLY A 1 211 ? -3.161 -6.502 14.942 1.00 90.19 211 GLY A C 1
ATOM 1618 O O . GLY A 1 211 ? -3.630 -5.612 15.641 1.00 90.19 211 GLY A O 1
ATOM 1619 N N . ALA A 1 212 ? -3.758 -6.893 13.815 1.00 94.62 212 ALA A N 1
ATOM 1620 C CA . ALA A 1 212 ? -5.101 -6.434 13.469 1.00 94.62 212 ALA A CA 1
ATOM 1621 C C . ALA A 1 212 ? -6.158 -7.127 14.357 1.00 94.62 212 ALA A C 1
ATOM 1623 O O . ALA A 1 212 ? -6.019 -8.328 14.624 1.00 94.62 212 ALA A O 1
ATOM 1624 N N . PRO A 1 213 ? -7.212 -6.414 14.793 1.00 95.38 213 PRO A N 1
ATOM 1625 C CA . PRO A 1 213 ? -8.282 -6.993 15.593 1.00 95.38 213 PRO A CA 1
ATOM 1626 C C . PRO A 1 213 ? -9.173 -7.927 14.766 1.00 95.38 213 PRO A C 1
ATOM 1628 O O . PRO A 1 213 ? -9.250 -7.836 13.536 1.00 95.38 213 PRO A O 1
ATOM 1631 N N . TYR A 1 214 ? -9.893 -8.806 15.458 1.00 94.50 214 TYR A N 1
ATOM 1632 C CA . TYR A 1 214 ? -10.933 -9.642 14.867 1.00 94.50 214 TYR A CA 1
ATOM 1633 C C . TYR A 1 214 ? -12.237 -8.836 14.690 1.00 94.50 214 TYR A C 1
ATOM 1635 O O . TYR A 1 214 ? -12.692 -8.213 15.658 1.00 94.50 214 TYR A O 1
ATOM 1643 N N . PRO A 1 215 ? -12.874 -8.860 13.501 1.00 92.06 215 PRO A N 1
ATOM 1644 C CA . PRO A 1 215 ? -14.253 -8.443 13.324 1.00 92.06 215 PRO A CA 1
ATOM 1645 C C . PRO A 1 215 ? -15.194 -9.530 13.868 1.00 92.06 215 PRO A C 1
ATOM 1647 O O . PRO A 1 215 ? -14.764 -10.595 14.328 1.00 92.06 215 PRO A O 1
ATOM 1650 N N . ARG A 1 216 ? -16.508 -9.296 13.790 1.00 92.31 216 ARG A N 1
ATOM 1651 C CA . ARG A 1 216 ? -17.499 -10.315 14.170 1.00 92.31 216 ARG A CA 1
ATOM 1652 C C . ARG A 1 216 ? -17.345 -11.544 13.279 1.00 92.31 216 ARG A C 1
ATOM 1654 O O . ARG A 1 216 ? -17.008 -11.421 12.106 1.00 92.31 216 ARG A O 1
ATOM 1661 N N . LEU A 1 217 ? -17.680 -12.719 13.811 1.00 91.69 217 LEU A N 1
ATOM 1662 C CA . LEU A 1 217 ? -17.559 -13.989 13.085 1.00 91.69 217 LEU A CA 1
ATOM 1663 C C . LEU A 1 217 ? -18.287 -13.969 11.729 1.00 91.69 217 LEU A C 1
ATOM 1665 O O . LEU A 1 217 ? -17.789 -14.506 10.747 1.00 91.69 217 LEU A O 1
ATOM 1669 N N . VAL A 1 218 ? -19.438 -13.292 11.661 1.00 92.12 218 VAL A N 1
ATOM 1670 C CA . VAL A 1 218 ? -20.218 -13.145 10.423 1.00 92.12 218 VAL A CA 1
ATOM 1671 C C . VAL A 1 218 ? -19.516 -12.322 9.344 1.00 92.12 218 VAL A C 1
ATOM 1673 O O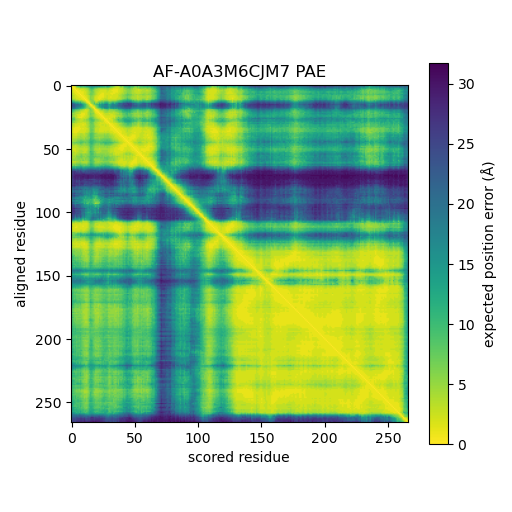 . VAL A 1 218 ? -19.885 -12.452 8.187 1.00 92.12 218 VAL A O 1
ATOM 1676 N N . ASP A 1 219 ? -18.526 -11.503 9.688 1.00 91.81 219 ASP A N 1
ATOM 1677 C CA . ASP A 1 219 ? -17.800 -10.649 8.741 1.00 91.81 219 ASP A CA 1
ATOM 1678 C C . ASP A 1 219 ? -16.451 -11.280 8.309 1.00 91.81 219 ASP A C 1
ATOM 1680 O O . ASP A 1 219 ? -15.732 -10.731 7.472 1.00 91.81 219 ASP A O 1
ATOM 1684 N N . GLN A 1 220 ? -16.113 -12.455 8.859 1.00 91.06 220 GLN A N 1
ATOM 1685 C CA . GLN A 1 220 ? -14.943 -13.256 8.481 1.00 91.06 220 GLN A CA 1
ATOM 1686 C C . GLN A 1 220 ? -15.229 -14.108 7.229 1.00 91.06 220 GLN A C 1
ATOM 1688 O O . GLN A 1 220 ? -16.386 -14.390 6.888 1.00 91.06 220 GLN A O 1
ATOM 1693 N N . ALA A 1 221 ? -14.168 -14.537 6.537 1.00 86.62 221 ALA A N 1
ATOM 1694 C CA . ALA A 1 221 ? -14.270 -15.334 5.316 1.00 86.62 221 ALA A CA 1
ATOM 1695 C C . ALA A 1 221 ? -13.149 -16.384 5.213 1.00 86.62 221 ALA A C 1
ATOM 1697 O O . ALA A 1 221 ? -12.002 -16.075 4.887 1.00 86.62 221 ALA A O 1
ATOM 1698 N N . GLY A 1 222 ? -13.487 -17.654 5.464 1.00 87.31 222 GLY A N 1
ATOM 1699 C CA . GLY A 1 222 ? -12.518 -18.754 5.441 1.00 87.31 222 GLY A CA 1
ATOM 1700 C C . GLY A 1 222 ? -11.386 -18.528 6.448 1.00 87.31 222 GLY A C 1
ATOM 1701 O O . GLY A 1 222 ? -11.643 -18.251 7.615 1.00 87.31 222 GLY A O 1
ATOM 1702 N N . GLY A 1 223 ? -10.133 -18.613 5.992 1.00 85.12 223 GLY A N 1
ATOM 1703 C CA . GLY A 1 223 ? -8.953 -18.322 6.820 1.00 85.12 223 GLY A CA 1
ATOM 1704 C C . GLY A 1 223 ? -8.714 -16.832 7.099 1.00 85.12 223 GLY A C 1
ATOM 1705 O O . GLY A 1 223 ? -7.856 -16.495 7.913 1.00 85.12 223 GLY A O 1
ATOM 1706 N N . ARG A 1 224 ? -9.457 -15.924 6.452 1.00 85.00 224 ARG A N 1
ATOM 1707 C CA . ARG A 1 224 ? -9.331 -14.476 6.657 1.00 85.00 224 ARG A CA 1
ATOM 1708 C C . ARG A 1 224 ? -10.251 -14.048 7.786 1.00 85.00 224 ARG A C 1
ATOM 1710 O O . ARG A 1 224 ? -11.467 -13.932 7.620 1.00 85.00 224 ARG A O 1
ATOM 1717 N N . THR A 1 225 ? -9.646 -13.855 8.950 1.00 91.19 225 THR A N 1
ATOM 1718 C CA . THR A 1 225 ? -10.371 -13.669 10.209 1.00 91.19 225 THR A CA 1
ATOM 1719 C C . THR A 1 225 ? -10.135 -12.314 10.858 1.00 91.19 225 THR A C 1
ATOM 1721 O O . THR A 1 225 ? -10.809 -12.017 11.830 1.00 91.19 225 THR A O 1
ATOM 1724 N N . LYS A 1 226 ? -9.236 -11.469 10.347 1.00 92.50 226 LYS A N 1
ATOM 1725 C CA . LYS A 1 226 ? -8.902 -10.157 10.932 1.00 92.50 226 LYS A CA 1
ATOM 1726 C C . LYS A 1 226 ? -9.331 -9.017 10.016 1.00 92.50 226 LYS A C 1
ATOM 1728 O O . LYS A 1 226 ? -9.512 -9.237 8.826 1.00 92.50 226 LYS A O 1
ATOM 1733 N N . PHE A 1 227 ? -9.489 -7.810 10.560 1.00 92.31 227 PHE A N 1
ATOM 1734 C CA . PHE A 1 227 ? -9.626 -6.614 9.726 1.00 92.31 227 PHE A CA 1
ATOM 1735 C C . PHE A 1 227 ? -8.402 -6.443 8.820 1.00 92.31 227 PHE A C 1
ATOM 1737 O O . PHE A 1 227 ? -7.271 -6.741 9.210 1.00 92.31 227 PHE A O 1
ATOM 1744 N N . GLU A 1 228 ? -8.637 -5.930 7.620 1.00 91.12 228 GLU A N 1
ATOM 1745 C CA . GLU A 1 228 ? -7.633 -5.790 6.570 1.00 91.12 228 GLU A CA 1
ATOM 1746 C C . GLU A 1 228 ? -7.526 -4.329 6.138 1.00 91.12 228 GLU A C 1
ATOM 1748 O O . GLU A 1 228 ? -8.494 -3.577 6.231 1.00 91.12 228 GLU A O 1
ATOM 1753 N N . ILE A 1 229 ? -6.340 -3.926 5.679 1.00 91.50 229 ILE A N 1
ATOM 1754 C CA . ILE A 1 229 ? -6.119 -2.606 5.084 1.00 91.50 229 ILE A CA 1
ATOM 1755 C C . ILE A 1 229 ? -6.090 -2.784 3.569 1.00 91.50 229 ILE A C 1
ATOM 1757 O O . ILE A 1 229 ? -5.279 -3.559 3.064 1.00 91.50 229 ILE A O 1
ATOM 1761 N N . HIS A 1 230 ? -6.962 -2.069 2.871 1.00 89.31 230 HIS A N 1
ATOM 1762 C CA . HIS A 1 230 ? -7.062 -2.039 1.419 1.00 89.31 230 HIS A CA 1
ATOM 1763 C C . HIS A 1 230 ? -6.620 -0.673 0.875 1.00 89.31 230 HIS A C 1
ATOM 1765 O O . HIS A 1 230 ? -6.779 0.351 1.546 1.00 89.31 230 HIS A O 1
ATOM 1771 N N . TYR A 1 231 ? -6.059 -0.660 -0.335 1.00 88.81 231 TYR A N 1
ATOM 1772 C CA . TYR A 1 231 ? -5.680 0.560 -1.042 1.00 88.81 231 TYR A CA 1
ATOM 1773 C C . TYR A 1 231 ? -6.811 1.035 -1.955 1.00 88.81 231 TYR A C 1
ATOM 1775 O O . TYR A 1 231 ? -7.101 0.370 -2.942 1.00 88.81 231 TYR A O 1
ATOM 1783 N N . LYS A 1 232 ? -7.377 2.224 -1.705 1.00 89.00 232 LYS A N 1
ATOM 1784 C CA . LYS A 1 232 ? -8.435 2.813 -2.555 1.00 89.00 232 LYS A CA 1
ATOM 1785 C C . LYS A 1 232 ? -7.983 2.940 -4.016 1.00 89.00 232 LYS A C 1
ATOM 1787 O O . LYS A 1 232 ? -8.712 2.610 -4.943 1.00 89.00 232 LYS A O 1
ATOM 1792 N N . LYS A 1 233 ? -6.758 3.428 -4.222 1.00 85.50 233 LYS A N 1
ATOM 1793 C CA . LYS A 1 233 ? -6.034 3.378 -5.491 1.00 85.50 233 LYS A CA 1
ATOM 1794 C C . LYS A 1 233 ? -4.946 2.322 -5.365 1.00 85.50 233 LYS A C 1
ATOM 1796 O O . LYS A 1 233 ? -3.982 2.520 -4.622 1.00 85.50 233 LYS A O 1
ATOM 1801 N N . HIS A 1 234 ? -5.080 1.236 -6.121 1.00 80.12 234 HIS A N 1
ATOM 1802 C CA . HIS A 1 234 ? -4.104 0.148 -6.124 1.00 80.12 234 HIS A CA 1
ATOM 1803 C C . HIS A 1 234 ? -2.685 0.655 -6.393 1.00 80.12 234 HIS A C 1
ATOM 1805 O O . HIS A 1 234 ? -2.453 1.489 -7.275 1.00 80.12 234 HIS A O 1
ATOM 1811 N N . ILE A 1 235 ? -1.715 0.075 -5.684 1.00 78.19 235 ILE A N 1
ATOM 1812 C CA . ILE A 1 235 ? -0.285 0.358 -5.866 1.00 78.19 235 ILE A CA 1
ATOM 1813 C C . ILE A 1 235 ? 0.132 0.146 -7.327 1.00 78.19 235 ILE A C 1
ATOM 1815 O O . ILE A 1 235 ? 0.854 0.972 -7.884 1.00 78.19 235 ILE A O 1
ATOM 1819 N N . ALA A 1 236 ? -0.365 -0.919 -7.967 1.00 70.88 236 ALA A N 1
ATOM 1820 C CA . ALA A 1 236 ? -0.079 -1.236 -9.368 1.00 70.88 236 ALA A CA 1
ATOM 1821 C C . ALA A 1 236 ? -0.484 -0.113 -10.343 1.00 70.88 236 ALA A C 1
ATOM 1823 O O . ALA A 1 236 ? 0.119 0.026 -11.402 1.00 70.88 236 ALA A O 1
ATOM 1824 N N . ASN A 1 237 ? -1.447 0.728 -9.953 1.00 72.88 237 ASN A N 1
ATOM 1825 C CA . ASN A 1 237 ? -1.938 1.860 -10.738 1.00 72.88 237 ASN A CA 1
ATOM 1826 C C . ASN A 1 237 ? -1.338 3.200 -10.267 1.00 72.88 237 ASN A C 1
ATOM 1828 O O . ASN A 1 237 ? -1.906 4.268 -10.507 1.00 72.88 237 ASN A O 1
ATOM 1832 N N . GLY A 1 238 ? -0.208 3.164 -9.553 1.00 76.00 238 GLY A N 1
ATOM 1833 C CA . GLY A 1 238 ? 0.441 4.350 -8.991 1.00 76.00 238 GLY A CA 1
ATOM 1834 C C . GLY A 1 238 ? -0.259 4.879 -7.737 1.00 76.00 238 GLY A C 1
ATOM 1835 O O . GLY A 1 238 ? -0.334 6.093 -7.533 1.00 76.00 238 GLY A O 1
ATOM 1836 N N . GLY A 1 239 ? -0.865 3.993 -6.946 1.00 85.81 239 GLY A N 1
ATOM 1837 C CA . GLY A 1 239 ? -1.337 4.296 -5.598 1.00 85.81 239 GLY A CA 1
ATOM 1838 C C . GLY A 1 239 ? -0.176 4.472 -4.621 1.00 85.81 239 GLY A C 1
ATOM 1839 O O . GLY A 1 239 ? 0.774 3.689 -4.628 1.00 85.81 239 GLY A O 1
ATOM 1840 N N . ALA A 1 240 ? -0.244 5.495 -3.771 1.00 89.94 240 ALA A N 1
ATOM 1841 C CA . ALA A 1 240 ? 0.786 5.740 -2.770 1.00 89.94 240 ALA A CA 1
ATOM 1842 C C . ALA A 1 240 ? 0.689 4.717 -1.622 1.00 89.94 240 ALA A C 1
ATOM 1844 O O . ALA A 1 240 ? -0.380 4.511 -1.048 1.00 89.94 240 ALA A O 1
ATOM 1845 N N . VAL A 1 241 ? 1.820 4.084 -1.286 1.00 91.19 241 VAL A N 1
ATOM 1846 C CA . VAL A 1 241 ? 1.910 2.977 -0.308 1.00 91.19 241 VAL A CA 1
ATOM 1847 C C . VAL A 1 241 ? 1.681 3.443 1.133 1.00 91.19 241 VAL A C 1
ATOM 1849 O O . VAL A 1 241 ? 1.094 2.718 1.933 1.00 91.19 241 VAL A O 1
ATOM 1852 N N . TYR A 1 242 ? 2.170 4.639 1.463 1.00 95.31 242 TYR A N 1
ATOM 1853 C CA . TYR A 1 242 ? 2.193 5.197 2.820 1.00 95.31 242 TYR A CA 1
ATOM 1854 C C . TYR A 1 242 ? 1.238 6.382 2.997 1.00 95.31 242 TYR A C 1
ATOM 1856 O O . TYR A 1 242 ? 1.287 7.068 4.018 1.00 95.31 242 TYR A O 1
ATOM 1864 N N . ASP A 1 243 ? 0.388 6.637 2.006 1.00 97.81 243 ASP A N 1
ATOM 1865 C CA . ASP A 1 243 ? -0.605 7.695 2.089 1.00 97.81 243 ASP A CA 1
ATOM 1866 C C . ASP A 1 243 ? -1.847 7.194 2.814 1.00 97.81 243 ASP A C 1
ATOM 1868 O O . ASP A 1 243 ? -2.577 6.356 2.290 1.00 97.81 243 ASP A O 1
ATOM 1872 N N . ILE A 1 244 ? -2.077 7.697 4.025 1.00 98.00 244 ILE A N 1
ATOM 1873 C CA . ILE A 1 244 ? -3.171 7.268 4.900 1.00 98.00 244 ILE A CA 1
ATOM 1874 C C . ILE A 1 244 ? -4.535 7.485 4.236 1.00 98.00 244 ILE A C 1
ATOM 1876 O O . ILE A 1 244 ? -5.438 6.675 4.434 1.00 98.00 244 ILE A O 1
ATOM 1880 N N . ASP A 1 245 ? -4.669 8.510 3.394 1.00 97.25 245 ASP A N 1
ATOM 1881 C CA . ASP A 1 245 ? -5.920 8.806 2.686 1.00 97.25 245 ASP A CA 1
ATOM 1882 C C . ASP A 1 245 ? -6.228 7.773 1.593 1.00 97.25 245 ASP A C 1
ATOM 1884 O O . ASP A 1 245 ? -7.396 7.558 1.245 1.00 97.25 245 ASP A O 1
ATOM 1888 N N . ASN A 1 246 ? -5.192 7.079 1.108 1.00 95.69 246 ASN A N 1
ATOM 1889 C CA . ASN A 1 246 ? -5.289 5.963 0.175 1.00 95.69 246 ASN A CA 1
ATOM 1890 C C . ASN A 1 246 ? -5.601 4.626 0.872 1.00 95.69 246 ASN A C 1
ATOM 1892 O O . ASN A 1 246 ? -5.780 3.620 0.191 1.00 95.69 246 ASN A O 1
ATOM 1896 N N . LEU A 1 247 ? -5.666 4.585 2.206 1.00 94.19 247 LEU A N 1
ATOM 1897 C CA . LEU A 1 247 ? -5.931 3.370 2.974 1.00 94.19 247 LEU A CA 1
ATOM 1898 C C . LEU A 1 247 ? -7.378 3.329 3.470 1.00 94.19 247 LEU A C 1
ATOM 1900 O O . LEU A 1 247 ? -7.947 4.335 3.896 1.00 94.19 247 LEU A O 1
ATOM 1904 N N . VAL A 1 248 ? -7.964 2.135 3.463 1.00 92.69 248 VAL A N 1
ATOM 1905 C CA . VAL A 1 248 ? -9.287 1.870 4.030 1.00 92.69 248 VAL A CA 1
ATOM 1906 C C . VAL A 1 248 ? -9.280 0.546 4.790 1.00 92.69 248 VAL A C 1
ATOM 1908 O O . VAL A 1 248 ? -8.742 -0.455 4.326 1.00 92.69 248 VAL A O 1
ATOM 1911 N N . ILE A 1 249 ? -9.856 0.541 5.987 1.00 93.31 249 ILE A N 1
ATOM 1912 C CA . ILE A 1 249 ? -10.014 -0.647 6.822 1.00 93.31 249 ILE A CA 1
ATOM 1913 C C . ILE A 1 249 ? -11.298 -1.367 6.419 1.00 93.31 249 ILE A C 1
ATOM 1915 O O . ILE A 1 249 ? -12.378 -0.778 6.460 1.00 93.31 249 ILE A O 1
ATOM 1919 N N . MET A 1 250 ? -11.197 -2.645 6.073 1.00 92.06 250 MET A N 1
ATOM 1920 C CA . MET A 1 250 ? -12.326 -3.468 5.640 1.00 92.06 250 MET A CA 1
ATOM 1921 C C . MET A 1 250 ? -12.402 -4.774 6.425 1.00 92.06 250 MET A C 1
ATOM 1923 O O . MET A 1 250 ? -11.408 -5.286 6.949 1.00 92.06 250 MET A O 1
ATOM 1927 N N . THR A 1 251 ? -13.607 -5.335 6.496 1.00 91.75 251 THR A N 1
ATOM 1928 C CA . THR A 1 251 ? -13.773 -6.727 6.933 1.00 91.75 251 THR A CA 1
ATOM 1929 C C . THR A 1 251 ? -13.380 -7.684 5.803 1.00 91.75 251 THR A C 1
ATOM 1931 O O . THR A 1 251 ? -13.535 -7.323 4.634 1.00 91.75 251 THR A O 1
ATOM 1934 N N . PRO A 1 252 ? -12.938 -8.919 6.106 1.00 89.94 252 PRO A N 1
ATOM 1935 C CA . PRO A 1 252 ? -12.607 -9.906 5.083 1.00 89.94 252 PRO A CA 1
ATOM 1936 C C . PRO A 1 252 ? -13.703 -10.120 4.041 1.00 89.94 252 PRO A C 1
ATOM 1938 O O . PRO A 1 252 ? -13.419 -10.135 2.845 1.00 89.94 252 PRO A O 1
ATOM 1941 N N . ARG A 1 253 ? -14.962 -10.268 4.476 1.00 89.25 253 ARG A N 1
ATOM 1942 C CA . ARG A 1 253 ? -16.081 -10.491 3.553 1.00 89.25 253 ARG A CA 1
ATOM 1943 C C . ARG A 1 253 ? -16.295 -9.295 2.629 1.00 89.25 253 ARG A C 1
ATOM 1945 O O . ARG A 1 253 ? -16.340 -9.469 1.419 1.00 89.25 253 ARG A O 1
ATOM 1952 N N . GLN A 1 254 ? -16.343 -8.093 3.189 1.00 89.56 254 GLN A N 1
ATOM 1953 C CA . GLN A 1 254 ? -16.516 -6.878 2.403 1.00 89.56 254 GLN A CA 1
ATOM 1954 C C . GLN A 1 254 ? -15.365 -6.667 1.411 1.00 89.56 254 GLN A C 1
ATOM 1956 O O . GLN A 1 254 ? -15.601 -6.284 0.272 1.00 89.56 254 GLN A O 1
ATOM 1961 N N . HIS A 1 255 ? -14.125 -6.942 1.816 1.00 88.12 255 HIS A N 1
ATOM 1962 C CA . HIS A 1 255 ? -12.976 -6.805 0.929 1.00 88.12 255 HIS A CA 1
ATOM 1963 C C . HIS A 1 255 ? -13.058 -7.787 -0.254 1.00 88.12 255 HIS A C 1
ATOM 1965 O O . HIS A 1 255 ? -12.733 -7.414 -1.375 1.00 88.12 255 HIS A O 1
ATOM 1971 N N . ILE A 1 256 ? -13.552 -9.017 -0.041 1.00 85.00 256 ILE A N 1
ATOM 1972 C CA . ILE A 1 256 ? -13.866 -9.957 -1.139 1.00 85.00 256 ILE A CA 1
ATOM 1973 C C . ILE A 1 256 ? -14.930 -9.375 -2.063 1.00 85.00 256 ILE A C 1
ATOM 1975 O O . ILE A 1 256 ? -14.766 -9.407 -3.280 1.00 85.00 256 ILE A O 1
ATOM 1979 N N . ASP A 1 257 ? -16.022 -8.874 -1.491 1.00 85.12 257 ASP A N 1
ATOM 1980 C CA . ASP A 1 257 ? -17.146 -8.359 -2.267 1.00 85.12 257 ASP A CA 1
ATOM 1981 C C . ASP A 1 257 ? -16.740 -7.123 -3.090 1.00 85.12 257 ASP A C 1
ATOM 1983 O O . ASP A 1 257 ? -17.145 -7.001 -4.245 1.00 85.12 257 ASP A O 1
ATOM 1987 N N . HIS A 1 258 ? -15.870 -6.263 -2.545 1.00 82.62 258 HIS A N 1
ATOM 1988 C CA . HIS A 1 258 ? -15.303 -5.113 -3.250 1.00 82.62 258 HIS A CA 1
ATOM 1989 C C . HIS A 1 258 ? -14.543 -5.545 -4.514 1.00 82.62 258 HIS A C 1
ATOM 1991 O O . HIS A 1 258 ? -14.877 -5.085 -5.606 1.00 82.62 258 HIS A O 1
ATOM 1997 N N . HIS A 1 259 ? -13.618 -6.506 -4.401 1.00 79.38 259 HIS A N 1
ATOM 1998 C CA . HIS A 1 259 ? -12.867 -7.020 -5.558 1.00 79.38 259 HIS A CA 1
ATOM 1999 C C . HIS A 1 259 ? -13.753 -7.752 -6.567 1.00 79.38 259 HIS A C 1
ATOM 2001 O O . HIS A 1 259 ? -13.631 -7.516 -7.764 1.00 79.38 259 HIS A O 1
ATOM 2007 N N . ARG A 1 260 ? -14.721 -8.558 -6.110 1.00 75.50 260 ARG A N 1
ATOM 2008 C CA . ARG A 1 260 ? -15.685 -9.221 -7.010 1.00 75.50 260 ARG A CA 1
ATOM 2009 C C . ARG A 1 260 ? -16.528 -8.231 -7.804 1.00 75.50 260 ARG A C 1
ATOM 2011 O O . ARG A 1 260 ? -16.905 -8.512 -8.936 1.00 75.50 260 ARG A O 1
ATOM 2018 N N . SER A 1 261 ? -16.883 -7.101 -7.197 1.00 64.38 261 SER A N 1
ATOM 2019 C CA . SER A 1 261 ? -17.696 -6.084 -7.862 1.00 64.38 261 SER A CA 1
ATOM 2020 C C . SER A 1 261 ? -16.925 -5.352 -8.960 1.00 64.38 261 SER A C 1
ATOM 2022 O O . SER A 1 261 ? -17.524 -4.982 -9.962 1.00 64.38 261 SER A O 1
ATOM 2024 N N . HIS A 1 262 ? -15.610 -5.182 -8.793 1.00 56.59 262 HIS A N 1
ATOM 2025 C CA . HIS A 1 262 ? -14.738 -4.520 -9.766 1.00 56.59 262 HIS A CA 1
ATOM 2026 C C . HIS A 1 262 ? -14.180 -5.482 -10.830 1.00 56.59 262 HIS A C 1
ATOM 2028 O O . HIS A 1 262 ? -13.851 -5.037 -11.924 1.00 56.59 262 HIS A O 1
ATOM 2034 N N . GLU A 1 263 ? -14.144 -6.796 -10.576 1.00 43.72 263 GLU A N 1
ATOM 2035 C CA . GLU A 1 263 ? -13.834 -7.807 -11.606 1.00 43.72 263 GLU A CA 1
ATOM 2036 C C . GLU A 1 263 ? -14.897 -7.901 -12.717 1.00 43.72 263 GLU A C 1
ATOM 2038 O O . GLU A 1 263 ? -14.599 -8.398 -13.800 1.00 43.72 263 GLU A O 1
ATOM 2043 N N . ASN A 1 264 ? -16.121 -7.410 -12.488 1.00 31.30 264 ASN A N 1
ATOM 2044 C CA . ASN A 1 264 ? -17.213 -7.475 -13.469 1.00 31.30 264 ASN A CA 1
ATOM 2045 C C . ASN A 1 264 ? -17.223 -6.325 -14.500 1.00 31.30 264 ASN A C 1
ATOM 2047 O O . ASN A 1 264 ? -18.129 -6.291 -15.330 1.00 31.30 264 ASN A O 1
ATOM 2051 N N . ASP A 1 265 ? -16.234 -5.424 -14.476 1.00 28.25 265 ASP A N 1
ATOM 2052 C CA . ASP A 1 265 ? -16.073 -4.328 -15.452 1.00 28.25 265 ASP A CA 1
ATOM 2053 C C . ASP A 1 265 ? -15.004 -4.628 -16.538 1.00 28.25 265 ASP A C 1
ATOM 2055 O O . ASP A 1 265 ? -14.448 -3.707 -17.144 1.00 28.25 265 ASP A O 1
ATOM 2059 N N . LEU A 1 266 ? -14.712 -5.912 -16.804 1.00 26.25 266 LEU A N 1
ATOM 2060 C CA . LEU A 1 266 ? -13.862 -6.370 -17.921 1.00 26.25 266 LEU A CA 1
ATOM 2061 C C . LEU A 1 266 ? -14.663 -6.753 -19.174 1.00 26.25 266 LEU A C 1
ATOM 2063 O O . LEU A 1 266 ? -15.616 -7.556 -19.059 1.00 26.25 266 LEU A O 1
#

pLDDT: mean 80.03, std 17.45, range [26.25, 98.44]

Organism: Pseudomonas syringae pv. maculicola (NCBI:txid59511)

Secondary structure (DSSP, 8-state):
--EEEE-SEEEEEE-SSS-EEEEEE--SSSS-SEEEEEE-EEETTTTEEEEPPTT-SS-SEEE--SS--SSS--PPPSS---PPP--PPPP----PPP-----TT-SS--EEEEEPPTTS-PPPEEEEPPPGGGS-EE-B---B---S-TTSHHHHHH-BPPBHHHHHHHTT-EESSHHHHHHHHHHHHHT-TTTGGGS-HHHHHHHHTTPPPP--GGG-BTTB-S-EEEESS-GGGT--SSBGGGEEEE-HHHHHHHHHHHGGG-

Foldseek 3Di:
DKDKDFDQWDWDWDPLVDTDIDIGGAPCPLENRIAIEEEWDQDPVVRWTFDAAPQGDHGPDIGHQPDDDPDPDLDDPPDDPDDPPDPDDDDDDDDGDDDDDDDPQPSYWRKYFYDYDPSRPDHTDIDTDDDQQQAKDFAAAQWDDDDDQQCDDVCAAPFGQQHRVLSVVRGGDIDNGLLRVQLSSLLSQLPDPPSVVNDDPVQSVCSVRSHAGFDPPVLADDVRGGKDKDFCQRVSNVGDSRYSRRITIHGNNNVVVVVVVVVVPD

InterPro domains:
  IPR003060 Pyocin S killer protein [PR01300] (27-45)
  IPR003060 Pyocin S killer protein [PR01300] (125-144)
  IPR003060 Pyocin S killer protein [PR01300] (158-179)
  IPR003060 Pyocin S ki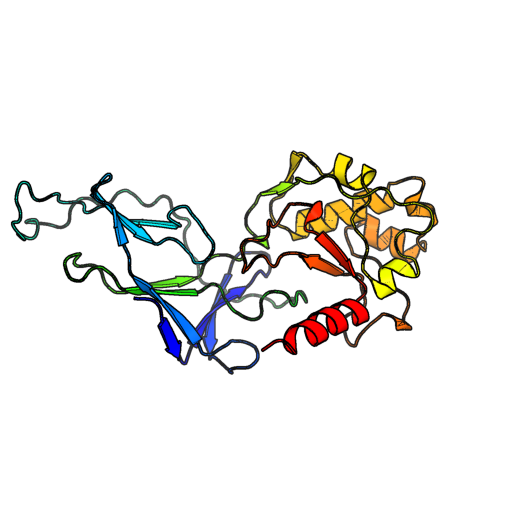ller protein [PR01300] (180-199)
  IPR003060 Pyocin S killer protein [PR01300] (203-220)
  IPR003060 Pyocin S killer protein [PR01300] (241-260)
  IPR016128 Pyosin/cloacin translocation domain [PF06958] (2-127)
  IPR036302 Pyosin/cloacin translocation domain superfamily [SSF69369] (2-155)
  IPR037146 Colicin/pyocin, DNase domain superfamily [G3DSA:3.90.540.10] (129-262)
  IPR044925 His-Me finger superfamily [SSF54060] (129-259)

Sequence (266 aa):
MKGTLDVPHRLTSDEAGTSATRWVATDGVKVGTKVRVRTFTYNAQNNSYEFIRDGESTPALIWTPIARPVDSSTSSPAGPPALPVDPGNVVTPFVPELEAYPAIDRDDPDDYILISPIDSGLPNSYLLFKDPRSIPGVASGYGEAVNGVWLGDRTRAEGASIPAHIADQLRGRRFGNFDSLRKATWIAVANDPELVKQFTQHNLEIMRDGGAPYPRLVDQAGGRTKFEIHYKKHIANGGAVYDIDNLVIMTPRQHIDHHRSHENDL

Radius of gyration: 22.87 Å; Cα contacts (8 Å, |Δi|>4): 423; chains: 1; bounding box: 61×38×62 Å

Solvent-accessible surface area (backbone atoms only — not comparable to full-atom values): 15915 Å² total; per-residue (Å²): 106,84,51,68,43,80,41,71,55,46,70,38,82,43,76,62,93,47,92,42,74,46,84,40,71,38,74,64,76,67,32,58,35,69,36,39,32,39,44,57,43,80,38,81,92,76,62,28,32,32,32,58,50,85,73,55,94,56,67,75,44,78,47,65,70,89,74,76,62,96,56,96,62,86,76,76,72,98,58,86,73,88,71,77,85,78,87,70,79,89,86,75,94,79,86,84,74,91,68,86,79,95,65,86,88,62,59,63,63,61,43,36,39,38,42,46,57,90,89,67,83,53,74,67,44,81,47,68,56,77,61,70,53,62,47,62,47,54,27,39,54,56,39,36,87,72,80,83,67,66,88,37,74,63,19,61,76,75,37,25,63,44,40,26,76,55,26,63,78,43,39,74,41,76,31,68,23,45,67,55,48,53,20,51,51,31,29,49,44,47,70,31,85,71,58,38,76,78,51,53,72,72,34,39,56,39,8,62,74,30,35,66,38,64,59,59,77,88,39,37,44,88,91,39,53,39,47,42,81,43,56,79,49,45,59,85,74,60,24,63,83,44,30,39,64,34,35,28,40,25,34,37,38,44,50,51,52,54,53,58,63,61,64,71,78,116